Protein AF-A0A820Q839-F1 (afdb_monomer_lite)

Foldseek 3Di:
DVVVVVVQPAEDAAAAPQDVQDDPVQQLDDDLVSLVVSLCVCVVVVSVVRHHYRYDHALSQQEQAQAQLDCPRSCCPRPDCSVVDSFKDKDWDADPVRAIEMEIEQGQADHNRYGPPVSQAGEADPVSLVVLLVRLVVCLPGPAYEYEHADDPVRYPDPDSCVSCLSHQEYEYESCQPVDPFDWDQDPSGYIYDYDHDPVVDVD

pLDDT: mean 87.81, std 14.39, range [25.23, 98.56]

Radius of gyration: 16.59 Å; chains: 1; bounding box: 44×36×46 Å

Structure (mmCIF, N/CA/C/O backbone):
data_AF-A0A820Q839-F1
#
_entry.id   AF-A0A820Q839-F1
#
loop_
_atom_site.group_PDB
_atom_site.id
_atom_site.type_symbol
_atom_site.label_atom_id
_atom_site.label_alt_id
_atom_site.label_comp_id
_atom_site.label_asym_id
_atom_site.label_entity_id
_atom_site.label_seq_id
_atom_site.pdbx_PDB_ins_code
_atom_site.Cartn_x
_atom_site.Cartn_y
_atom_site.Cartn_z
_atom_site.occupancy
_atom_site.B_iso_or_equiv
_atom_site.auth_seq_id
_atom_site.auth_comp_id
_atom_site.auth_asym_id
_atom_site.auth_atom_id
_atom_site.pdbx_PDB_model_num
ATOM 1 N N . MET A 1 1 ? -24.613 -4.993 9.800 1.00 32.78 1 MET A N 1
ATOM 2 C CA . MET A 1 1 ? -24.036 -5.151 8.442 1.00 32.78 1 MET A CA 1
ATOM 3 C C . MET A 1 1 ? -24.406 -4.002 7.490 1.00 32.78 1 MET A C 1
ATOM 5 O O . MET A 1 1 ? -23.533 -3.544 6.773 1.00 32.78 1 MET A O 1
ATOM 9 N N . SER A 1 2 ? -25.631 -3.450 7.542 1.00 25.23 2 SER A N 1
ATOM 10 C CA . SER A 1 2 ? -26.063 -2.285 6.731 1.00 25.23 2 SER A CA 1
ATOM 11 C C . SER A 1 2 ? -25.315 -0.959 6.986 1.00 25.23 2 SER A C 1
ATOM 13 O O . SER A 1 2 ? -25.266 -0.121 6.091 1.00 25.23 2 SER A O 1
ATOM 15 N N . TYR A 1 3 ? -24.754 -0.736 8.180 1.00 26.06 3 TYR A N 1
ATOM 16 C CA . TYR A 1 3 ? -24.088 0.533 8.528 1.00 26.06 3 TYR A CA 1
ATOM 17 C C . TYR A 1 3 ? -22.627 0.615 8.060 1.00 26.06 3 TYR A C 1
ATOM 19 O O . TYR A 1 3 ? -22.138 1.701 7.772 1.00 26.06 3 TYR A O 1
ATOM 27 N N . PHE A 1 4 ? -21.959 -0.531 7.894 1.00 34.03 4 PHE A N 1
ATOM 28 C CA . PHE A 1 4 ? -20.555 -0.594 7.470 1.00 34.03 4 PHE A CA 1
ATOM 29 C C . PHE A 1 4 ? -20.377 -0.174 6.000 1.00 34.03 4 PHE A C 1
ATOM 31 O O . PHE A 1 4 ? -19.383 0.440 5.634 1.00 34.03 4 PHE A O 1
ATOM 38 N N . ILE A 1 5 ? -21.382 -0.444 5.158 1.00 35.53 5 ILE A N 1
ATOM 39 C CA . ILE A 1 5 ? -21.344 -0.158 3.714 1.00 35.53 5 ILE A CA 1
ATOM 40 C C . ILE A 1 5 ? -21.591 1.332 3.420 1.00 35.53 5 ILE A C 1
ATOM 42 O O . ILE A 1 5 ? -21.078 1.860 2.439 1.00 35.53 5 ILE A O 1
ATOM 46 N N . LYS A 1 6 ? -22.329 2.049 4.280 1.00 28.06 6 LYS A N 1
ATOM 47 C CA . LYS A 1 6 ? -22.650 3.471 4.061 1.00 28.06 6 LYS A CA 1
ATOM 48 C C . LYS A 1 6 ? -21.489 4.417 4.418 1.00 28.06 6 LYS A C 1
ATOM 50 O O . LYS A 1 6 ? -21.446 5.531 3.907 1.00 28.06 6 LYS A O 1
ATOM 55 N N . PHE A 1 7 ? -20.548 3.965 5.255 1.00 36.88 7 PHE A N 1
ATOM 56 C CA . PHE A 1 7 ? -19.416 4.763 5.750 1.00 36.88 7 PHE A CA 1
ATOM 57 C C . PHE A 1 7 ? -18.226 4.851 4.774 1.00 36.88 7 PHE A C 1
ATOM 59 O O . PHE A 1 7 ? -17.449 5.798 4.849 1.00 36.88 7 PHE A O 1
ATOM 66 N N . ILE A 1 8 ? -18.099 3.918 3.821 1.00 51.53 8 ILE A N 1
ATOM 67 C CA . ILE A 1 8 ? -16.960 3.830 2.881 1.00 51.53 8 ILE A CA 1
ATOM 68 C C . ILE A 1 8 ? -17.358 4.336 1.483 1.00 51.53 8 ILE A C 1
ATOM 70 O O . ILE A 1 8 ? -17.070 3.709 0.470 1.00 51.53 8 ILE A O 1
ATOM 74 N N . SER A 1 9 ? -18.075 5.458 1.395 1.00 58.28 9 SER A N 1
ATOM 75 C CA . SER A 1 9 ? -18.332 6.087 0.085 1.00 58.28 9 SER A CA 1
ATOM 76 C C . SER A 1 9 ? -17.150 6.931 -0.410 1.00 58.28 9 SER A C 1
ATOM 78 O O . SER A 1 9 ? -17.043 7.164 -1.608 1.00 58.28 9 SER A O 1
ATOM 80 N N . ASN A 1 10 ? -16.234 7.323 0.487 1.00 83.31 10 ASN A N 1
ATOM 81 C CA . ASN A 1 10 ? -15.170 8.296 0.214 1.00 83.31 10 ASN A CA 1
ATOM 82 C C . ASN A 1 10 ? -13.765 7.792 0.606 1.00 83.31 10 ASN A C 1
ATOM 84 O O . ASN A 1 10 ? -12.920 8.582 1.023 1.00 83.31 10 ASN A O 1
ATOM 88 N N . LEU A 1 11 ? -13.493 6.488 0.504 1.00 92.06 11 LEU A N 1
ATOM 89 C CA . LEU A 1 11 ? -12.148 5.932 0.704 1.00 92.06 11 LEU A CA 1
ATOM 90 C C . LEU A 1 11 ? -11.878 4.812 -0.301 1.00 92.06 11 LEU A C 1
ATOM 92 O O . LEU A 1 11 ? -12.727 3.948 -0.510 1.00 92.06 11 LEU A O 1
ATOM 96 N N . ILE A 1 12 ? -10.688 4.823 -0.904 1.00 92.75 12 ILE A N 1
ATOM 97 C CA . ILE A 1 12 ? -10.231 3.812 -1.862 1.00 92.75 12 ILE A CA 1
ATOM 98 C C . ILE A 1 12 ? -8.833 3.344 -1.462 1.00 92.75 12 ILE A C 1
ATOM 100 O O . ILE A 1 12 ? -7.916 4.155 -1.373 1.00 92.75 12 ILE A O 1
ATOM 104 N N . ASN A 1 13 ? -8.665 2.029 -1.297 1.00 91.44 13 ASN A N 1
ATOM 105 C CA . ASN A 1 13 ? -7.354 1.386 -1.199 1.00 91.44 13 ASN A CA 1
ATOM 106 C C . ASN A 1 13 ? -6.915 0.961 -2.605 1.00 91.44 13 ASN A C 1
ATOM 108 O O . ASN A 1 13 ? -7.508 0.044 -3.175 1.00 91.44 13 ASN A O 1
ATOM 112 N N . HIS A 1 14 ? -5.891 1.606 -3.166 1.00 93.88 14 HIS A N 1
ATOM 113 C CA . HIS A 1 14 ? -5.329 1.220 -4.461 1.00 93.88 14 HIS A CA 1
ATOM 114 C C . HIS A 1 14 ? -4.044 0.415 -4.244 1.00 93.88 14 HIS A C 1
ATOM 116 O O . HIS A 1 14 ? -2.972 0.959 -3.981 1.00 93.88 14 HIS A O 1
ATOM 122 N N . ILE A 1 15 ? -4.163 -0.909 -4.342 1.00 93.44 15 ILE A N 1
ATOM 123 C CA . ILE A 1 15 ? -3.182 -1.868 -3.816 1.00 93.44 15 ILE A CA 1
ATOM 124 C C . ILE A 1 15 ? -2.094 -2.221 -4.852 1.00 93.44 15 ILE A C 1
ATOM 126 O O . ILE A 1 15 ? -1.826 -3.389 -5.129 1.00 93.44 15 ILE A O 1
ATOM 130 N N . GLY A 1 16 ? -1.449 -1.208 -5.430 1.00 92.06 16 GLY A N 1
ATOM 131 C CA . GLY A 1 16 ? -0.347 -1.406 -6.374 1.00 92.06 16 GLY A CA 1
ATOM 132 C C . GLY A 1 16 ? -0.752 -1.641 -7.821 1.00 92.06 16 GLY A C 1
ATOM 133 O O . GLY A 1 16 ? -1.922 -1.514 -8.184 1.00 92.06 16 GLY A O 1
ATOM 134 N N . ASP A 1 17 ? 0.275 -1.918 -8.625 1.00 91.75 17 ASP A N 1
ATOM 135 C CA . ASP A 1 17 ? 0.252 -1.996 -10.087 1.00 91.75 17 ASP A CA 1
ATOM 136 C C . ASP A 1 17 ? -0.512 -0.823 -10.704 1.00 91.75 17 ASP A C 1
ATOM 138 O O . ASP A 1 17 ? -1.422 -0.966 -11.525 1.00 91.75 17 ASP A O 1
ATOM 142 N N . LEU A 1 18 ? -0.115 0.374 -10.257 1.00 91.25 18 LEU A N 1
ATOM 143 C CA . LEU A 1 18 ? -0.657 1.655 -10.710 1.00 91.25 18 LEU A CA 1
ATOM 144 C C . LEU A 1 18 ? -0.372 1.873 -12.201 1.00 91.25 18 LEU A C 1
ATOM 146 O O . LEU A 1 18 ? -1.119 2.561 -12.901 1.00 91.25 18 LEU A O 1
ATOM 150 N N . THR A 1 19 ? 0.722 1.279 -12.674 1.00 86.56 19 THR A N 1
ATOM 151 C CA . THR A 1 19 ? 1.206 1.330 -14.051 1.00 86.56 19 THR A CA 1
ATOM 152 C C . THR A 1 19 ? 1.390 -0.083 -14.612 1.00 86.56 19 THR A C 1
ATOM 154 O O . THR A 1 19 ? 1.675 -1.034 -13.885 1.00 86.56 19 THR A O 1
ATOM 157 N N . HIS A 1 20 ? 1.178 -0.260 -15.918 1.00 78.31 20 HIS A N 1
ATOM 158 C CA . HIS A 1 20 ? 1.182 -1.578 -16.557 1.00 78.31 20 HIS A CA 1
ATOM 159 C C . HIS A 1 20 ? 2.604 -2.120 -16.722 1.00 78.31 20 HIS A C 1
ATOM 161 O O . HIS A 1 20 ? 2.862 -3.304 -16.483 1.00 78.31 20 HIS A O 1
ATOM 167 N N . ASN A 1 21 ? 3.533 -1.253 -17.137 1.00 67.19 21 ASN A N 1
ATOM 168 C CA . ASN A 1 21 ? 4.964 -1.546 -17.233 1.00 67.19 21 ASN A CA 1
ATOM 169 C C . ASN A 1 21 ? 5.331 -2.818 -18.028 1.00 67.19 21 ASN A C 1
ATOM 171 O O . ASN A 1 21 ? 6.360 -3.449 -17.777 1.00 67.19 21 ASN A O 1
ATOM 175 N N . ARG A 1 22 ? 4.514 -3.197 -19.025 1.00 61.09 22 ARG A N 1
ATOM 176 C CA . ARG A 1 22 ? 4.820 -4.278 -19.981 1.00 61.09 22 ARG A CA 1
ATOM 177 C C . ARG A 1 22 ? 5.061 -3.726 -21.381 1.00 61.09 22 ARG A C 1
ATOM 179 O O . ARG A 1 22 ? 4.172 -3.144 -21.994 1.00 61.09 22 ARG A O 1
ATOM 186 N N . HIS A 1 23 ? 6.258 -3.984 -21.906 1.00 57.44 23 HIS A N 1
ATOM 187 C CA . HIS A 1 23 ? 6.564 -3.862 -23.331 1.00 57.44 23 HIS A CA 1
ATOM 188 C C . HIS A 1 23 ? 6.281 -5.197 -24.049 1.00 57.44 23 HIS A C 1
ATOM 190 O O . HIS A 1 23 ? 6.479 -6.250 -23.434 1.00 57.44 23 HIS A O 1
ATOM 196 N N . PRO A 1 24 ? 5.919 -5.197 -25.348 1.00 50.94 24 PRO A N 1
ATOM 197 C CA . PRO A 1 24 ? 5.808 -6.420 -26.153 1.00 50.94 24 PRO A CA 1
ATOM 198 C C . PRO A 1 24 ? 7.072 -7.302 -26.160 1.00 50.94 24 PRO A C 1
ATOM 200 O O . PRO A 1 24 ? 6.985 -8.495 -26.413 1.00 50.94 24 PRO A O 1
ATOM 203 N N . GLU A 1 25 ? 8.238 -6.729 -25.848 1.00 54.97 25 GLU A N 1
ATOM 204 C CA . GLU A 1 25 ? 9.547 -7.404 -25.885 1.00 54.97 25 GLU A CA 1
ATOM 205 C C . GLU A 1 25 ? 10.005 -7.981 -24.527 1.00 54.97 25 GLU A C 1
ATOM 207 O O . GLU A 1 25 ? 11.193 -8.200 -24.321 1.00 54.97 25 GLU A O 1
ATOM 212 N N . TYR A 1 26 ? 9.097 -8.209 -23.569 1.00 54.38 26 TYR A N 1
ATOM 213 C CA . TYR A 1 26 ? 9.399 -8.799 -22.246 1.00 54.38 26 TYR A CA 1
ATOM 214 C C . TYR A 1 26 ? 10.373 -8.008 -21.348 1.00 54.38 26 TYR A C 1
ATOM 216 O O . TYR A 1 26 ? 10.753 -8.482 -20.276 1.00 54.38 26 TYR A O 1
ATOM 224 N N . VAL A 1 27 ? 10.750 -6.782 -21.719 1.00 62.66 27 VAL A N 1
ATOM 225 C CA . VAL A 1 27 ? 11.593 -5.932 -20.869 1.00 62.66 27 VAL A CA 1
ATOM 226 C C . VAL A 1 27 ? 10.745 -5.328 -19.753 1.00 62.66 27 VAL A C 1
ATOM 228 O O . VAL A 1 27 ? 9.897 -4.466 -19.984 1.00 62.66 27 VAL A O 1
ATOM 231 N N . SER A 1 28 ? 10.995 -5.793 -18.531 1.00 73.19 28 SER A N 1
ATOM 232 C CA . SER A 1 28 ? 10.448 -5.236 -17.295 1.00 73.19 28 SER A CA 1
ATOM 233 C C . SER A 1 28 ? 11.045 -3.849 -17.034 1.00 73.19 28 SER A C 1
ATOM 235 O O . SER A 1 28 ? 12.165 -3.746 -16.535 1.00 73.19 28 SER A O 1
ATOM 237 N N . ARG A 1 29 ? 10.327 -2.782 -17.392 1.00 81.19 29 ARG A N 1
ATOM 238 C CA . ARG A 1 29 ? 10.729 -1.395 -17.113 1.00 81.19 29 ARG A CA 1
ATOM 239 C C . ARG A 1 29 ? 9.519 -0.535 -16.807 1.00 81.19 29 ARG A C 1
ATOM 241 O O . ARG A 1 29 ? 8.428 -0.808 -17.298 1.00 81.19 29 ARG A O 1
ATOM 248 N N . GLN A 1 30 ? 9.747 0.541 -16.071 1.00 87.56 30 GLN A N 1
ATOM 249 C CA . GLN A 1 30 ? 8.724 1.555 -15.878 1.00 87.56 30 GLN A CA 1
ATOM 250 C C . GLN A 1 30 ? 8.634 2.498 -17.081 1.00 87.56 30 GLN A C 1
ATOM 252 O O . GLN A 1 30 ? 9.650 2.823 -17.703 1.00 87.56 30 GLN A O 1
ATOM 257 N N . PHE A 1 31 ? 7.422 2.967 -17.378 1.00 89.56 31 PHE A N 1
ATOM 258 C CA . PHE A 1 31 ? 7.180 4.015 -18.367 1.00 89.56 31 PHE A CA 1
ATOM 259 C C . PHE A 1 31 ? 6.678 5.274 -17.670 1.00 89.56 31 PHE A C 1
ATOM 261 O O . PHE A 1 31 ? 5.545 5.332 -17.199 1.00 89.56 31 PHE A O 1
ATOM 268 N N . GLU A 1 32 ? 7.507 6.316 -17.631 1.00 92.19 32 GLU A N 1
ATOM 269 C CA . GLU A 1 32 ? 7.151 7.590 -16.997 1.00 92.19 32 GLU A CA 1
ATOM 270 C C . GLU A 1 32 ? 5.863 8.202 -17.578 1.00 92.19 32 GLU A C 1
ATOM 272 O O . GLU A 1 32 ? 5.091 8.827 -16.856 1.00 92.19 32 GLU A O 1
ATOM 277 N N . GLN A 1 33 ? 5.557 7.963 -18.857 1.00 93.38 33 GLN A N 1
ATOM 278 C CA . GLN A 1 33 ? 4.301 8.408 -19.465 1.00 93.38 33 GLN A CA 1
ATOM 279 C C . GLN A 1 33 ? 3.061 7.811 -18.780 1.00 93.38 33 GLN A C 1
ATOM 281 O O . GLN A 1 33 ? 2.063 8.517 -18.648 1.00 93.38 33 GLN A O 1
ATOM 286 N N . GLU A 1 34 ? 3.107 6.557 -18.320 1.00 93.81 34 GLU A N 1
ATOM 287 C CA . GLU A 1 34 ? 1.990 5.935 -17.592 1.00 93.81 34 GLU A CA 1
ATOM 288 C C . GLU A 1 34 ? 1.782 6.613 -16.235 1.00 93.81 34 GLU A C 1
ATOM 290 O O . GLU A 1 34 ? 0.654 6.941 -15.868 1.00 93.81 34 GLU A O 1
ATOM 295 N N . TRP A 1 35 ? 2.874 6.939 -15.545 1.00 95.44 35 TRP A N 1
ATOM 296 C CA . TRP A 1 35 ? 2.847 7.692 -14.293 1.00 95.44 35 TRP A CA 1
ATOM 297 C C . TRP A 1 35 ? 2.318 9.120 -14.465 1.00 95.44 35 TRP A C 1
ATOM 299 O O . TRP A 1 35 ? 1.483 9.578 -13.683 1.00 95.44 35 TRP A O 1
ATOM 309 N N . ILE A 1 36 ? 2.733 9.813 -15.531 1.00 96.88 36 ILE A N 1
ATOM 310 C CA . ILE A 1 36 ? 2.199 11.131 -15.894 1.00 96.88 36 ILE A CA 1
ATOM 311 C C . ILE A 1 36 ? 0.690 11.042 -16.154 1.00 96.88 36 ILE A C 1
ATOM 313 O O . ILE A 1 36 ? -0.059 11.926 -15.736 1.00 96.88 36 ILE A O 1
ATOM 317 N N . ILE A 1 37 ? 0.223 9.999 -16.848 1.00 96.25 37 ILE A N 1
ATOM 318 C CA . ILE A 1 37 ? -1.209 9.776 -17.091 1.00 96.25 37 ILE A CA 1
ATOM 319 C C . ILE A 1 37 ? -1.944 9.549 -15.768 1.00 96.25 37 ILE A C 1
ATOM 321 O O . ILE A 1 37 ? -2.952 10.215 -15.531 1.00 96.25 37 ILE A O 1
ATOM 325 N N . TYR A 1 38 ? -1.424 8.677 -14.902 1.00 96.69 38 TYR A N 1
ATOM 326 C CA . TYR A 1 38 ? -1.992 8.397 -13.583 1.00 96.69 38 TYR A CA 1
ATOM 327 C C . TYR A 1 38 ? -2.166 9.684 -12.762 1.00 96.69 38 TYR A C 1
ATOM 329 O O . TYR A 1 38 ? -3.284 10.034 -12.379 1.00 96.69 38 TYR A O 1
ATOM 337 N N . GLN A 1 39 ? -1.096 10.468 -12.598 1.00 97.31 39 GLN A N 1
ATOM 338 C CA . GLN A 1 39 ? -1.146 11.731 -11.857 1.00 97.31 39 GLN A CA 1
ATOM 339 C C . GLN A 1 39 ? -2.107 12.743 -12.501 1.00 97.31 39 GLN A C 1
ATOM 341 O O . GLN A 1 39 ? -2.871 13.419 -11.809 1.00 97.31 39 GLN A O 1
ATOM 346 N N . ARG A 1 40 ? -2.118 12.845 -13.839 1.00 97.81 40 ARG A N 1
ATOM 347 C CA . ARG A 1 40 ? -3.056 13.724 -14.557 1.00 97.81 40 ARG A CA 1
ATOM 348 C C . ARG A 1 40 ? -4.508 13.337 -14.308 1.00 97.81 40 ARG A C 1
ATOM 350 O O . ARG A 1 40 ? -5.335 14.240 -14.229 1.00 97.81 40 ARG A O 1
ATOM 357 N N . ILE A 1 41 ? -4.830 12.049 -14.201 1.00 96.56 41 ILE A N 1
ATOM 358 C CA . ILE A 1 41 ? -6.190 11.591 -13.887 1.00 96.56 41 ILE A CA 1
ATOM 359 C C . ILE A 1 41 ? -6.576 12.030 -12.473 1.00 96.56 41 ILE A C 1
ATOM 361 O O . ILE A 1 41 ? -7.636 12.638 -12.312 1.00 96.56 41 ILE A O 1
ATOM 365 N N . LEU A 1 42 ? -5.711 11.812 -11.476 1.00 95.81 42 LEU A N 1
ATOM 366 C CA . LEU A 1 42 ? -5.966 12.260 -10.100 1.00 95.81 42 LEU A CA 1
ATOM 367 C C . LEU A 1 42 ? -6.199 13.777 -10.034 1.00 95.81 42 LEU A C 1
ATOM 369 O O . LEU A 1 42 ? -7.189 14.230 -9.463 1.00 95.81 42 LEU A O 1
ATOM 373 N N . ASN A 1 43 ? -5.344 14.554 -10.703 1.00 96.62 43 ASN A N 1
ATOM 374 C CA . ASN A 1 43 ? -5.430 16.014 -10.712 1.00 96.62 43 ASN A CA 1
ATOM 375 C C . ASN A 1 43 ? -6.651 16.536 -11.482 1.00 96.62 43 ASN A C 1
ATOM 377 O O . ASN A 1 43 ? -7.310 17.463 -11.030 1.00 96.62 43 ASN A O 1
ATOM 381 N N . ARG A 1 44 ? -6.980 15.967 -12.649 1.00 97.50 44 ARG A N 1
ATOM 382 C CA . ARG A 1 44 ? -8.120 16.435 -13.462 1.00 97.50 44 ARG A CA 1
ATOM 383 C C . ARG A 1 44 ? -9.468 16.106 -12.839 1.00 97.50 44 ARG A C 1
ATOM 385 O O . ARG A 1 44 ? -10.425 16.838 -13.062 1.00 97.50 44 ARG A O 1
ATOM 392 N N . THR A 1 45 ? -9.551 14.997 -12.112 1.00 95.62 45 THR A N 1
ATOM 393 C CA . THR A 1 45 ? -10.788 14.573 -11.444 1.00 95.62 45 THR A CA 1
ATOM 394 C C . THR A 1 45 ? -10.966 15.215 -10.074 1.00 95.62 45 THR A C 1
ATOM 396 O O . THR A 1 45 ? -12.072 15.182 -9.546 1.00 95.62 45 THR A O 1
ATOM 399 N N . ASN A 1 46 ? -9.899 15.780 -9.492 1.00 95.12 46 ASN A N 1
ATOM 400 C CA . ASN A 1 46 ? -9.860 16.226 -8.098 1.00 95.12 46 ASN A CA 1
ATOM 401 C C . ASN A 1 46 ? -10.318 15.135 -7.111 1.00 95.12 46 ASN A C 1
ATOM 403 O O . ASN A 1 46 ? -10.793 15.448 -6.021 1.00 95.12 46 ASN A O 1
ATOM 407 N N . VAL A 1 47 ? -10.189 13.850 -7.473 1.00 93.31 47 VAL A N 1
ATOM 408 C CA . VAL A 1 47 ? -10.742 12.736 -6.682 1.00 93.31 47 VAL A CA 1
ATOM 409 C C . VAL A 1 47 ? -10.195 12.727 -5.255 1.00 93.31 47 VAL A C 1
ATOM 411 O O . VAL A 1 47 ? -10.932 12.474 -4.307 1.00 93.31 47 VAL A O 1
ATOM 414 N N . THR A 1 48 ? -8.933 13.114 -5.082 1.00 94.25 48 THR A N 1
ATOM 415 C CA . THR A 1 48 ? -8.246 13.170 -3.786 1.00 94.25 48 THR A CA 1
ATOM 416 C C . THR A 1 48 ? -8.761 14.276 -2.856 1.00 94.25 48 THR A C 1
ATOM 418 O O . THR A 1 48 ? -8.437 14.264 -1.673 1.00 94.25 48 THR A O 1
ATOM 421 N N . GLN A 1 49 ? -9.577 15.220 -3.346 1.00 92.56 49 GLN A N 1
ATOM 422 C CA . GLN A 1 49 ? -10.224 16.244 -2.511 1.00 92.56 49 GLN A CA 1
ATOM 423 C C . GLN A 1 49 ? -11.480 15.727 -1.803 1.00 92.56 49 GLN A C 1
ATOM 425 O O . GLN A 1 49 ? -11.876 16.274 -0.777 1.00 92.56 49 GLN A O 1
ATOM 430 N N . TYR A 1 50 ? -12.109 14.684 -2.347 1.00 91.00 50 TYR A N 1
ATOM 431 C CA . TYR A 1 50 ? -13.381 14.152 -1.848 1.00 91.00 50 TYR A CA 1
ATOM 432 C C . TYR A 1 50 ? -13.285 12.685 -1.425 1.00 91.00 50 TYR A C 1
ATOM 434 O O . TYR A 1 50 ? -14.197 12.168 -0.790 1.00 91.00 50 TYR A O 1
ATOM 442 N N . THR A 1 51 ? -12.197 12.003 -1.783 1.00 92.88 51 THR A N 1
ATOM 443 C CA . THR A 1 51 ? -11.935 10.599 -1.470 1.00 92.88 51 THR A CA 1
ATOM 444 C C . THR A 1 51 ? -10.551 10.463 -0.853 1.00 92.88 51 THR A C 1
ATOM 446 O O . THR A 1 51 ? -9.561 10.916 -1.427 1.00 92.88 51 THR A O 1
ATOM 449 N N . ALA A 1 52 ? -10.466 9.781 0.288 1.00 95.25 52 ALA A N 1
ATOM 450 C CA . ALA A 1 52 ? -9.200 9.317 0.832 1.00 95.25 52 ALA A CA 1
ATOM 451 C C . ALA A 1 52 ? -8.600 8.278 -0.129 1.00 95.25 52 ALA A C 1
ATOM 453 O O . ALA A 1 52 ? -9.043 7.130 -0.186 1.00 95.25 52 ALA A O 1
ATOM 454 N N . TRP A 1 53 ? -7.630 8.713 -0.933 1.00 96.44 53 TRP A N 1
ATOM 455 C CA . TRP A 1 53 ? -6.993 7.894 -1.959 1.00 96.44 53 TRP A CA 1
ATOM 456 C C . TRP A 1 53 ? -5.730 7.246 -1.394 1.00 96.44 53 TRP A C 1
ATOM 458 O O . TRP A 1 53 ? -4.681 7.877 -1.287 1.00 96.44 53 TRP A O 1
ATOM 468 N N . LEU A 1 54 ? -5.834 5.995 -0.965 1.00 97.25 54 LEU A N 1
ATOM 469 C CA . LEU A 1 54 ? -4.757 5.266 -0.304 1.00 97.25 54 LEU A CA 1
ATOM 470 C C . LEU A 1 54 ? -4.044 4.384 -1.330 1.00 97.25 54 LEU A C 1
ATOM 472 O O . LEU A 1 54 ? -4.230 3.166 -1.364 1.00 97.25 54 LEU A O 1
ATOM 476 N N . ASP A 1 55 ? -3.274 5.016 -2.220 1.00 97.31 55 ASP A N 1
ATOM 477 C CA . ASP A 1 55 ? -2.448 4.290 -3.179 1.00 97.31 55 ASP A CA 1
ATOM 478 C C . ASP A 1 55 ? -1.146 3.784 -2.562 1.00 97.31 55 ASP A C 1
ATOM 480 O O . ASP A 1 55 ? -0.603 4.317 -1.595 1.00 97.31 55 ASP A O 1
ATOM 484 N N . MET A 1 56 ? -0.669 2.675 -3.099 1.00 96.56 56 MET A N 1
ATOM 485 C CA . MET A 1 56 ? 0.643 2.131 -2.806 1.00 96.56 56 MET A CA 1
ATOM 486 C C . MET A 1 56 ? 1.208 1.512 -4.074 1.00 96.56 56 MET A C 1
ATOM 488 O O . MET A 1 56 ? 0.493 1.331 -5.055 1.00 96.56 56 MET A O 1
ATOM 492 N N . ARG A 1 57 ? 2.493 1.182 -4.049 1.00 94.44 57 ARG A N 1
ATOM 493 C CA . ARG A 1 57 ? 3.181 0.535 -5.165 1.00 94.44 57 ARG A CA 1
ATOM 494 C C . ARG A 1 57 ? 3.003 -0.982 -5.168 1.00 94.44 57 ARG A C 1
ATOM 496 O O . ARG A 1 57 ? 3.007 -1.609 -4.107 1.00 94.44 57 ARG A O 1
ATOM 503 N N . GLY A 1 58 ? 2.893 -1.546 -6.365 1.00 94.06 58 GLY A N 1
ATOM 504 C CA . GLY A 1 58 ? 2.995 -2.979 -6.633 1.00 94.06 58 GLY A CA 1
ATOM 505 C C . GLY A 1 58 ? 4.348 -3.368 -7.216 1.00 94.06 58 GLY A C 1
ATOM 506 O O . GLY A 1 58 ? 5.262 -2.546 -7.339 1.00 94.06 58 GLY A O 1
ATOM 507 N N . ASN A 1 59 ? 4.491 -4.640 -7.582 1.00 91.94 59 ASN A N 1
ATOM 508 C CA . ASN A 1 59 ? 5.747 -5.157 -8.120 1.00 91.94 59 ASN A CA 1
ATOM 509 C C . ASN A 1 59 ? 6.108 -4.532 -9.473 1.00 91.94 59 ASN A C 1
ATOM 511 O O . ASN A 1 59 ? 7.297 -4.443 -9.795 1.00 91.94 59 ASN A O 1
ATOM 515 N N . HIS A 1 60 ? 5.113 -4.091 -10.250 1.00 91.00 60 HIS A N 1
ATOM 516 C CA . HIS A 1 60 ? 5.340 -3.401 -11.518 1.00 91.00 60 HIS A CA 1
ATOM 517 C C . HIS A 1 60 ? 5.859 -1.977 -11.307 1.00 91.00 60 HIS A C 1
ATOM 519 O O . HIS A 1 60 ? 6.696 -1.507 -12.077 1.00 91.00 60 HIS A O 1
ATOM 525 N N . ASP A 1 61 ? 5.427 -1.307 -10.241 1.00 91.88 61 ASP A N 1
ATOM 526 C CA . ASP A 1 61 ? 5.703 0.108 -9.961 1.00 91.88 61 ASP A CA 1
ATOM 527 C C . ASP A 1 61 ? 7.129 0.382 -9.447 1.00 91.88 61 ASP A C 1
ATOM 529 O O . ASP A 1 61 ? 7.489 1.520 -9.151 1.00 91.88 61 ASP A O 1
ATOM 533 N N . VAL A 1 62 ? 7.951 -0.660 -9.310 1.00 90.62 62 VAL A N 1
ATOM 534 C CA . VAL A 1 62 ? 9.363 -0.558 -8.910 1.00 90.62 62 VAL A CA 1
ATOM 535 C C . VAL A 1 62 ? 10.308 -1.199 -9.918 1.00 90.62 62 VAL A C 1
ATOM 537 O O . VAL A 1 62 ? 11.476 -1.412 -9.607 1.00 90.62 62 VAL A O 1
ATOM 540 N N . TYR A 1 63 ? 9.845 -1.534 -11.125 1.00 88.50 63 TYR A N 1
ATOM 541 C CA . TYR A 1 63 ? 10.682 -2.255 -12.079 1.00 88.50 63 TYR A CA 1
ATOM 542 C C . TYR A 1 63 ? 11.998 -1.538 -12.375 1.00 88.50 63 TYR A C 1
ATOM 544 O O . TYR A 1 63 ? 12.001 -0.399 -12.845 1.00 88.50 63 TYR A O 1
ATOM 552 N N . MET A 1 64 ? 13.103 -2.248 -12.117 1.00 82.94 64 MET A N 1
ATOM 553 C CA . MET A 1 64 ? 14.477 -1.776 -12.313 1.00 82.94 64 MET A CA 1
ATOM 554 C C . MET A 1 64 ? 14.765 -0.415 -11.656 1.00 82.94 64 MET A C 1
ATOM 556 O O . MET A 1 64 ? 15.633 0.323 -12.118 1.00 82.94 64 MET A O 1
ATOM 560 N N . ASP A 1 65 ? 14.033 -0.065 -10.594 1.00 86.44 65 ASP A N 1
ATOM 561 C CA . ASP A 1 65 ? 14.259 1.172 -9.855 1.00 86.44 65 ASP A CA 1
ATOM 562 C C . ASP A 1 65 ? 15.480 0.999 -8.932 1.00 86.44 65 ASP A C 1
ATOM 564 O O . ASP A 1 65 ? 15.421 0.201 -7.986 1.00 86.44 65 ASP A O 1
ATOM 568 N N . PRO A 1 66 ? 16.598 1.711 -9.179 1.00 84.31 66 PRO A N 1
ATOM 569 C CA . PRO A 1 66 ? 17.816 1.545 -8.391 1.00 84.31 66 PRO A CA 1
ATOM 570 C C . PRO A 1 66 ? 17.636 1.993 -6.937 1.00 84.31 66 PRO A C 1
ATOM 572 O O . PRO A 1 66 ? 18.336 1.498 -6.055 1.00 84.31 66 PRO A O 1
ATOM 575 N N . ASP A 1 67 ? 16.701 2.909 -6.678 1.00 86.12 67 ASP A N 1
ATOM 576 C CA . ASP A 1 67 ? 16.321 3.332 -5.337 1.00 86.12 67 ASP A CA 1
ATOM 577 C C . ASP A 1 67 ? 14.864 3.792 -5.341 1.00 86.12 67 ASP A C 1
ATOM 579 O O . ASP A 1 67 ? 14.541 4.980 -5.436 1.00 86.12 67 ASP A O 1
ATOM 583 N N . SER A 1 68 ? 13.974 2.822 -5.155 1.00 80.25 68 SER A N 1
ATOM 584 C CA . SER A 1 68 ? 12.537 3.062 -5.146 1.00 80.25 68 SER A CA 1
ATOM 585 C C . SER A 1 68 ? 12.062 3.909 -3.958 1.00 80.25 68 SER A C 1
ATOM 587 O O . SER A 1 68 ? 10.896 4.300 -3.902 1.00 80.25 68 SER A O 1
ATOM 589 N N . GLN A 1 69 ? 12.923 4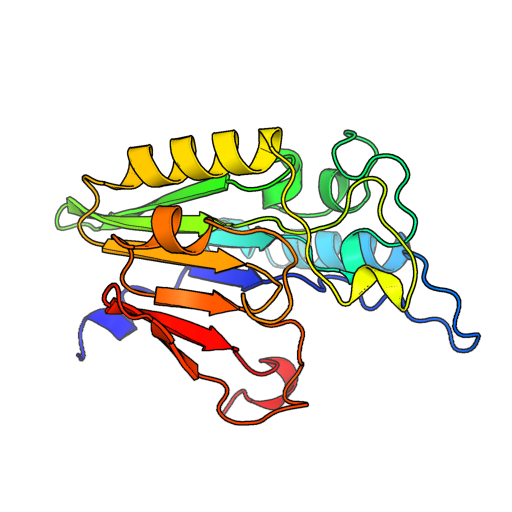.229 -2.987 1.00 83.62 69 GLN A N 1
ATOM 590 C CA . GLN A 1 69 ? 12.607 5.172 -1.910 1.00 83.62 69 GLN A CA 1
ATOM 591 C C . GLN A 1 69 ? 13.143 6.579 -2.156 1.00 83.62 69 GLN A C 1
ATOM 593 O O . GLN A 1 69 ? 12.742 7.508 -1.442 1.00 83.62 69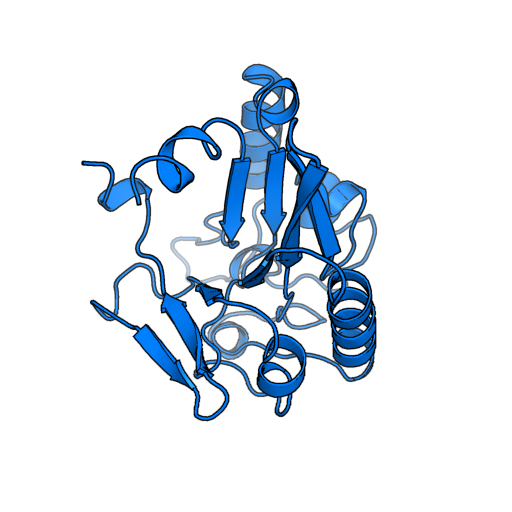 GLN A O 1
ATOM 598 N N . SER A 1 70 ? 14.009 6.763 -3.151 1.00 88.19 70 SER A N 1
ATOM 599 C CA . SER A 1 70 ? 14.514 8.067 -3.562 1.00 88.19 70 SER A CA 1
ATOM 600 C C . SER A 1 70 ? 13.369 8.997 -3.930 1.00 88.19 70 SER A C 1
ATOM 602 O O . SER A 1 70 ? 12.393 8.578 -4.543 1.00 88.19 70 SER A O 1
ATOM 604 N N . SER A 1 71 ? 13.505 10.295 -3.657 1.00 84.38 71 SER A N 1
ATOM 605 C CA . SER A 1 71 ? 12.564 11.301 -4.176 1.00 84.38 71 SER A CA 1
ATOM 606 C C . SER A 1 71 ? 12.479 11.328 -5.709 1.00 84.38 71 SER A C 1
ATOM 608 O O . SER A 1 71 ? 11.594 11.983 -6.244 1.00 84.38 71 SER A O 1
ATOM 610 N N . LYS A 1 72 ? 13.385 10.628 -6.404 1.00 86.31 72 LYS A N 1
ATOM 611 C CA . LYS A 1 72 ? 13.407 10.478 -7.862 1.00 86.31 72 LYS A CA 1
ATOM 612 C C . LYS A 1 72 ? 12.649 9.250 -8.384 1.00 86.31 72 LYS A C 1
ATOM 614 O O . LYS A 1 72 ? 12.511 9.121 -9.594 1.00 86.31 72 LYS A O 1
ATOM 619 N N . SER A 1 73 ? 12.192 8.349 -7.511 1.00 92.12 73 SER A N 1
ATOM 620 C CA . SER A 1 73 ? 11.381 7.201 -7.931 1.00 92.12 73 SER A CA 1
ATOM 621 C C . SER A 1 73 ? 10.051 7.683 -8.512 1.00 92.12 73 SER A C 1
ATOM 623 O O . SER A 1 73 ? 9.434 8.603 -7.972 1.00 92.12 73 SER A O 1
ATOM 625 N N . LEU A 1 74 ? 9.579 7.054 -9.589 1.00 94.62 74 LEU A N 1
ATOM 626 C CA . LEU A 1 74 ? 8.349 7.472 -10.268 1.00 94.62 74 LEU A CA 1
ATOM 627 C C . LEU A 1 74 ? 7.133 7.393 -9.335 1.00 94.62 74 LEU A C 1
ATOM 629 O O . LEU A 1 74 ? 6.345 8.336 -9.284 1.00 94.62 74 LEU A O 1
ATOM 633 N N . TYR A 1 75 ? 7.051 6.359 -8.492 1.00 95.06 75 TYR A N 1
ATOM 634 C CA . TYR A 1 75 ? 6.042 6.289 -7.433 1.00 95.06 75 TYR A CA 1
ATOM 635 C C . TYR A 1 75 ? 6.091 7.514 -6.507 1.00 95.06 75 TYR A C 1
ATOM 637 O O . TYR A 1 75 ? 5.057 8.110 -6.208 1.00 95.06 75 TYR A O 1
ATOM 645 N N . ARG A 1 76 ? 7.289 7.936 -6.084 1.00 94.75 76 ARG A N 1
ATOM 646 C CA . ARG A 1 76 ? 7.484 9.082 -5.177 1.00 94.75 76 ARG A CA 1
ATOM 647 C C . ARG A 1 76 ? 7.131 10.425 -5.824 1.00 94.75 76 ARG A C 1
ATOM 649 O O . ARG A 1 76 ? 6.781 11.355 -5.104 1.00 94.75 76 ARG A O 1
ATOM 656 N N . ILE A 1 77 ? 7.234 10.527 -7.149 1.00 95.69 77 ILE A N 1
ATOM 657 C CA . ILE A 1 77 ? 6.943 11.750 -7.912 1.00 95.69 77 ILE A CA 1
ATOM 658 C C . ILE A 1 77 ? 5.453 11.850 -8.268 1.00 95.69 77 ILE A C 1
ATOM 660 O O . ILE A 1 77 ? 4.872 12.933 -8.183 1.00 95.69 77 ILE A O 1
ATOM 664 N N . TYR A 1 78 ? 4.843 10.743 -8.698 1.00 96.94 78 TYR A N 1
ATOM 665 C CA . TYR A 1 78 ? 3.567 10.771 -9.417 1.00 96.94 78 TYR A CA 1
ATOM 666 C C . TYR A 1 78 ? 2.369 10.224 -8.631 1.00 96.94 78 TYR A C 1
ATOM 668 O O . TYR A 1 78 ? 1.237 10.594 -8.949 1.00 96.94 78 TYR A O 1
ATOM 676 N N . SER A 1 79 ? 2.582 9.370 -7.624 1.00 96.81 79 SER A N 1
ATOM 677 C CA . SER A 1 79 ? 1.479 8.828 -6.812 1.00 96.81 79 SER A CA 1
ATOM 678 C C . SER A 1 79 ? 1.018 9.796 -5.720 1.00 96.81 79 SER A C 1
ATOM 680 O O . SER A 1 79 ? 1.730 10.739 -5.376 1.00 96.81 79 SER A O 1
ATOM 682 N N . HIS A 1 80 ? -0.176 9.580 -5.163 1.00 97.31 80 HIS A N 1
ATOM 683 C CA . HIS A 1 80 ? -0.722 10.475 -4.144 1.00 97.31 80 HIS A CA 1
ATOM 684 C C . HIS A 1 80 ? -0.016 10.302 -2.794 1.00 97.31 80 HIS A C 1
ATOM 686 O O . HIS A 1 80 ? 0.502 11.267 -2.229 1.00 97.31 80 HIS A O 1
ATOM 692 N N . GLN A 1 81 ? 0.049 9.072 -2.289 1.00 97.38 81 GLN A N 1
ATOM 693 C CA . GLN A 1 81 ? 0.656 8.753 -0.998 1.00 97.38 81 GLN A CA 1
ATOM 694 C C . GLN A 1 81 ? 2.178 8.705 -1.095 1.00 97.38 81 GLN A C 1
ATOM 696 O O . GLN A 1 81 ? 2.868 9.069 -0.141 1.00 97.38 81 GLN A O 1
ATOM 701 N N . GLY A 1 82 ? 2.729 8.334 -2.254 1.00 95.75 82 GLY A N 1
ATOM 702 C CA . GLY A 1 82 ? 4.172 8.276 -2.464 1.00 95.75 82 GLY A CA 1
ATOM 703 C C . GLY A 1 82 ? 4.878 9.618 -2.312 1.00 95.75 82 GLY A C 1
ATOM 704 O O . GLY A 1 82 ? 6.046 9.630 -1.939 1.00 95.75 82 GLY A O 1
ATOM 705 N N . ILE A 1 83 ? 4.202 10.754 -2.496 1.00 94.69 83 ILE A N 1
ATOM 706 C CA . ILE A 1 83 ? 4.808 12.075 -2.251 1.00 94.69 83 ILE A CA 1
ATOM 707 C C . ILE A 1 83 ? 5.295 12.177 -0.795 1.00 94.69 83 ILE A C 1
ATOM 709 O O . ILE A 1 83 ? 6.456 12.519 -0.537 1.00 94.69 83 ILE A O 1
ATOM 713 N N . SER A 1 84 ? 4.440 11.777 0.149 1.00 95.19 84 SER A N 1
ATOM 714 C CA . SER A 1 84 ? 4.679 11.876 1.595 1.00 95.19 84 SER A CA 1
ATOM 715 C C . SER A 1 84 ? 5.293 10.613 2.202 1.00 95.19 84 SER A C 1
ATOM 717 O O . SER A 1 84 ? 5.945 10.678 3.248 1.00 95.19 84 SER A O 1
ATOM 719 N N . HIS A 1 85 ? 5.123 9.459 1.555 1.00 95.56 85 HIS A N 1
ATOM 720 C CA . HIS A 1 85 ? 5.458 8.158 2.122 1.00 95.56 85 HIS A CA 1
ATOM 721 C C . HIS A 1 85 ? 6.402 7.370 1.216 1.00 95.56 85 HIS A C 1
ATOM 723 O O . HIS A 1 85 ? 6.102 7.054 0.069 1.00 95.56 85 HIS A O 1
ATOM 729 N N . LYS A 1 86 ? 7.573 7.007 1.752 1.00 93.00 86 LYS A N 1
ATOM 730 C CA . LYS A 1 86 ? 8.590 6.259 0.993 1.00 93.00 86 LYS A CA 1
ATOM 731 C C . LYS A 1 86 ? 8.274 4.767 0.827 1.00 93.00 86 LYS A C 1
ATOM 733 O O . LYS A 1 86 ? 8.952 4.086 0.060 1.00 93.00 86 LYS A O 1
ATOM 738 N N . ALA A 1 87 ? 7.349 4.255 1.633 1.00 94.31 87 ALA A N 1
ATOM 739 C CA . ALA A 1 87 ? 7.071 2.839 1.836 1.00 94.31 87 ALA A CA 1
ATOM 740 C C . ALA A 1 87 ? 5.723 2.677 2.557 1.00 94.31 87 ALA A C 1
ATOM 742 O O . ALA A 1 87 ? 4.832 3.499 2.351 1.00 94.31 87 ALA A O 1
ATOM 743 N N . SER A 1 88 ? 5.612 1.676 3.438 1.00 97.69 88 SER A N 1
ATOM 744 C CA . SER A 1 88 ? 4.487 1.475 4.349 1.00 97.69 88 SER A CA 1
ATOM 745 C C . SER A 1 88 ? 4.132 2.764 5.090 1.00 97.69 88 SER A C 1
ATOM 747 O O . SER A 1 88 ? 5.009 3.487 5.581 1.00 97.69 88 SER A O 1
ATOM 749 N N . TYR A 1 89 ? 2.837 3.026 5.198 1.00 98.44 89 TYR A N 1
ATOM 750 C CA . TYR A 1 89 ? 2.266 4.181 5.883 1.00 98.44 89 TYR A CA 1
ATOM 751 C C . TYR A 1 89 ? 0.958 3.787 6.569 1.00 98.44 89 TYR A C 1
ATOM 753 O O . TYR A 1 89 ? 0.445 2.687 6.363 1.00 98.44 89 TYR A O 1
ATOM 761 N N . GLN A 1 90 ? 0.424 4.686 7.394 1.00 97.94 90 GLN A N 1
ATOM 762 C CA . GLN A 1 90 ? -0.889 4.515 8.006 1.00 97.94 90 GLN A CA 1
ATOM 763 C C . GLN A 1 90 ? -1.771 5.730 7.739 1.00 97.94 90 GLN A C 1
ATOM 765 O O . GLN A 1 90 ? -1.278 6.857 7.679 1.00 97.94 90 GLN A O 1
ATOM 770 N N . TYR A 1 91 ? -3.068 5.486 7.634 1.00 97.69 91 TYR A N 1
ATOM 771 C CA . TYR A 1 91 ? -4.114 6.493 7.587 1.00 97.69 91 TYR A CA 1
ATOM 772 C C . TYR A 1 91 ? -5.192 6.119 8.601 1.00 97.69 91 TYR A C 1
ATOM 774 O O . TYR A 1 91 ? -5.574 4.957 8.686 1.00 97.69 91 TYR A O 1
ATOM 782 N N . THR A 1 92 ? -5.701 7.084 9.363 1.00 97.06 92 THR A N 1
ATOM 783 C CA . THR A 1 92 ? -6.795 6.841 10.310 1.00 97.06 92 THR A CA 1
ATOM 784 C C . THR A 1 92 ? -7.976 7.731 9.966 1.00 97.06 92 THR A C 1
ATOM 786 O O . THR A 1 92 ? -7.847 8.953 9.911 1.00 97.06 92 THR A O 1
ATOM 789 N N . LEU A 1 93 ? -9.122 7.096 9.739 1.00 94.69 93 LEU A N 1
ATOM 790 C CA . LEU A 1 93 ? -10.414 7.740 9.576 1.00 94.69 93 LEU A CA 1
ATOM 791 C C . LEU A 1 93 ? -11.114 7.789 10.934 1.00 94.69 93 LEU A C 1
ATOM 793 O O . LEU A 1 93 ? -11.344 6.742 11.538 1.00 94.69 93 LEU A O 1
ATOM 797 N N . THR A 1 94 ? -11.496 8.984 11.373 1.00 94.31 94 THR A N 1
ATOM 798 C CA . THR A 1 94 ? -12.364 9.169 12.541 1.00 94.31 94 THR A CA 1
ATOM 799 C C . THR A 1 94 ? -13.775 9.495 12.071 1.00 94.31 94 THR A C 1
ATOM 801 O O . THR A 1 94 ? -13.966 10.383 11.238 1.00 94.31 94 THR A O 1
ATOM 804 N N . THR A 1 95 ? -14.764 8.764 12.574 1.00 90.75 95 THR A N 1
ATOM 805 C CA . THR A 1 95 ? -16.176 8.977 12.256 1.00 90.75 95 THR A CA 1
ATOM 806 C C . THR A 1 95 ? -16.773 10.109 13.088 1.00 90.75 95 THR A C 1
ATOM 808 O O . THR A 1 95 ? -16.198 10.539 14.087 1.00 90.75 95 THR A O 1
ATOM 811 N N . ASN A 1 96 ? -17.970 10.566 12.711 1.00 90.38 96 ASN A N 1
ATOM 812 C CA . ASN A 1 96 ? -18.719 11.553 13.497 1.00 90.38 96 ASN A CA 1
ATOM 813 C C . ASN A 1 96 ? -19.054 11.053 14.914 1.00 90.38 96 ASN A C 1
ATOM 815 O O . ASN A 1 96 ? -19.199 11.862 15.825 1.00 90.38 96 ASN A O 1
ATOM 819 N N . ASP A 1 97 ? -19.137 9.732 15.095 1.00 92.25 97 ASP A N 1
ATOM 820 C CA . ASP A 1 97 ? -19.393 9.083 16.384 1.00 92.25 97 ASP A CA 1
ATOM 821 C C . ASP A 1 97 ? -18.093 8.823 17.178 1.00 92.25 97 ASP A C 1
ATOM 823 O O . ASP A 1 97 ? -18.110 8.153 18.206 1.00 92.25 97 ASP A O 1
ATOM 827 N N . ASN A 1 98 ? -16.962 9.380 16.721 1.00 92.31 98 ASN A N 1
ATOM 828 C CA . ASN A 1 98 ? -15.608 9.196 17.256 1.00 92.31 98 ASN A CA 1
ATOM 829 C C . ASN A 1 98 ? -15.048 7.767 17.160 1.00 92.31 98 ASN A C 1
ATOM 831 O O . ASN A 1 98 ? -14.029 7.472 17.788 1.00 92.31 98 ASN A O 1
ATOM 835 N N . ASP A 1 99 ? -15.644 6.896 16.344 1.00 94.75 99 ASP A N 1
ATOM 836 C CA . ASP A 1 99 ? -15.019 5.616 16.013 1.00 94.75 99 ASP A CA 1
ATOM 837 C C . ASP A 1 99 ? -13.810 5.838 15.104 1.00 94.75 99 ASP A C 1
ATOM 839 O O . ASP A 1 99 ? -13.818 6.690 14.214 1.00 94.75 99 ASP A O 1
ATOM 843 N N . THR A 1 100 ? -12.776 5.028 15.287 1.00 96.50 100 THR A N 1
ATOM 844 C CA . THR A 1 100 ? -11.516 5.121 14.548 1.00 96.50 100 THR A CA 1
ATOM 845 C C . THR A 1 100 ? -11.246 3.862 13.731 1.00 96.50 100 THR A C 1
ATOM 847 O O . THR A 1 100 ? -11.208 2.742 14.245 1.00 96.50 100 THR A O 1
ATOM 850 N N . TYR A 1 101 ? -11.024 4.060 12.435 1.00 96.81 101 TYR A N 1
ATOM 851 C CA . TYR A 1 101 ? -10.688 3.019 11.470 1.00 96.81 101 TYR A CA 1
ATOM 852 C C . TYR A 1 101 ? -9.308 3.316 10.898 1.00 96.81 101 TYR A C 1
ATOM 854 O O . TYR A 1 101 ? -9.133 4.271 10.137 1.00 96.81 101 TYR A O 1
ATOM 862 N N . SER A 1 102 ? -8.319 2.512 11.268 1.00 97.94 102 SER A N 1
ATOM 863 C CA . SER A 1 102 ? -6.956 2.654 10.769 1.00 97.94 102 SER A CA 1
ATOM 864 C C . SER A 1 102 ? -6.689 1.715 9.604 1.00 97.94 102 SER A C 1
ATOM 866 O O . SER A 1 102 ? -7.028 0.536 9.640 1.00 97.94 102 SER A O 1
ATOM 868 N N . PHE A 1 103 ? -6.019 2.242 8.592 1.00 98.25 103 PHE A N 1
ATOM 869 C CA . PHE A 1 103 ? -5.586 1.557 7.388 1.00 98.25 103 PHE A CA 1
ATOM 870 C C . PHE A 1 103 ? -4.065 1.583 7.358 1.00 98.25 103 PHE A C 1
ATOM 872 O O . PHE A 1 103 ? -3.470 2.658 7.419 1.00 98.25 103 PHE A O 1
ATOM 879 N N . VAL A 1 104 ? -3.428 0.419 7.276 1.00 98.56 104 VAL A N 1
ATOM 880 C CA . VAL A 1 104 ? -1.965 0.303 7.265 1.00 98.56 104 VAL A CA 1
ATOM 881 C C . VAL A 1 104 ? -1.528 -0.352 5.963 1.00 98.56 104 VAL A C 1
ATOM 883 O O . VAL A 1 104 ? -1.819 -1.524 5.721 1.00 98.56 104 VAL A O 1
ATOM 886 N N . SER A 1 105 ? -0.818 0.414 5.137 1.00 98.12 105 SER A N 1
ATOM 887 C CA . SER A 1 105 ? -0.187 -0.081 3.916 1.00 98.12 105 SER A CA 1
ATOM 888 C C . SER A 1 105 ? 1.077 -0.859 4.269 1.00 98.12 105 SER A C 1
ATOM 890 O O . SER A 1 105 ? 1.889 -0.371 5.055 1.00 98.12 105 SER A O 1
ATOM 892 N N . ILE A 1 106 ? 1.262 -2.040 3.680 1.00 97.75 106 ILE A N 1
ATOM 893 C CA . ILE A 1 106 ? 2.423 -2.910 3.875 1.00 97.75 106 ILE A CA 1
ATOM 894 C C . ILE A 1 106 ? 3.188 -3.031 2.560 1.00 97.75 106 ILE A C 1
ATOM 896 O O . ILE A 1 106 ? 2.815 -3.793 1.667 1.00 97.75 106 ILE A O 1
ATOM 900 N N . ASP A 1 107 ? 4.279 -2.280 2.447 1.00 96.31 107 ASP A N 1
ATOM 901 C CA . ASP A 1 107 ? 5.135 -2.288 1.268 1.00 96.31 107 ASP A CA 1
ATOM 902 C C . ASP A 1 107 ? 6.138 -3.447 1.314 1.00 96.31 107 ASP A C 1
ATOM 904 O O . ASP A 1 107 ? 7.054 -3.474 2.137 1.00 96.31 107 ASP A O 1
ATOM 908 N N . MET A 1 108 ? 5.963 -4.392 0.392 1.00 95.75 108 MET A N 1
ATOM 909 C CA . MET A 1 108 ? 6.815 -5.575 0.242 1.00 95.75 108 MET A CA 1
ATOM 910 C C . MET A 1 108 ? 7.617 -5.544 -1.067 1.00 95.75 108 MET A C 1
ATOM 912 O O . MET A 1 108 ? 8.110 -6.576 -1.524 1.00 95.75 108 MET A O 1
ATOM 916 N N . CYS A 1 109 ? 7.726 -4.382 -1.716 1.00 93.50 109 CYS A N 1
ATOM 917 C CA . CYS A 1 109 ? 8.504 -4.249 -2.941 1.00 93.50 109 CYS A CA 1
ATOM 918 C C . CYS A 1 109 ? 10.010 -4.343 -2.666 1.00 93.50 109 CYS A C 1
ATOM 920 O O . CYS A 1 109 ? 10.532 -3.738 -1.727 1.00 93.50 109 CYS A O 1
ATOM 922 N N . GLN A 1 110 ? 10.721 -5.069 -3.533 1.00 90.00 110 GLN A N 1
ATOM 923 C CA . GLN A 1 110 ? 12.174 -5.220 -3.448 1.00 90.00 110 GLN A CA 1
ATOM 924 C C . GLN A 1 110 ? 12.908 -3.887 -3.660 1.00 90.00 110 GLN A C 1
ATOM 926 O O . GLN A 1 110 ? 12.436 -2.990 -4.366 1.00 90.00 110 GLN A O 1
ATOM 931 N N . ARG A 1 111 ? 14.069 -3.762 -3.006 1.00 87.94 111 ARG A N 1
ATOM 932 C CA . ARG A 1 111 ? 14.942 -2.580 -3.041 1.00 87.94 111 ARG A CA 1
ATOM 933 C C . ARG A 1 111 ? 16.407 -3.037 -3.145 1.00 87.94 111 ARG A C 1
ATOM 935 O O . ARG A 1 111 ? 16.888 -3.644 -2.185 1.00 87.94 111 ARG A O 1
ATOM 942 N N . PRO A 1 112 ? 17.114 -2.775 -4.261 1.00 89.31 112 PRO A N 1
ATOM 943 C CA . PRO A 1 112 ? 16.608 -2.152 -5.489 1.00 89.31 112 PRO A CA 1
ATOM 944 C C . PRO A 1 112 ? 15.469 -2.968 -6.114 1.00 89.31 112 PRO A C 1
ATOM 946 O O . PRO A 1 112 ? 15.318 -4.160 -5.841 1.00 89.31 112 PRO A O 1
ATOM 949 N N . GLY A 1 113 ? 14.647 -2.313 -6.926 1.00 88.44 113 GLY A N 1
ATOM 950 C CA . GLY A 1 113 ? 13.596 -2.986 -7.668 1.00 88.44 113 GLY A CA 1
ATOM 951 C C . GLY A 1 113 ? 14.189 -3.929 -8.711 1.00 88.44 113 GLY A C 1
ATOM 952 O O . GLY A 1 113 ? 15.150 -3.588 -9.399 1.00 88.44 113 GLY A O 1
ATOM 953 N N . VAL A 1 114 ? 13.627 -5.130 -8.825 1.00 86.50 114 VAL A N 1
ATOM 954 C CA . VAL A 1 114 ? 14.140 -6.182 -9.714 1.00 86.50 114 VAL A CA 1
ATOM 955 C C . VAL A 1 114 ? 13.184 -6.431 -10.876 1.00 86.50 114 VAL A C 1
ATOM 957 O O . VAL A 1 114 ? 11.997 -6.128 -10.792 1.00 86.50 114 VAL A O 1
ATOM 960 N N . GLY A 1 115 ? 13.702 -6.965 -11.980 1.00 84.00 115 GLY A N 1
ATOM 961 C CA . GLY A 1 115 ? 12.894 -7.406 -13.117 1.00 84.00 115 GLY A CA 1
ATOM 962 C C . GLY A 1 115 ? 12.172 -8.731 -12.868 1.00 84.00 115 GLY A C 1
ATOM 963 O O . GLY A 1 115 ? 12.426 -9.437 -11.888 1.00 84.00 115 GLY A O 1
ATOM 964 N N . ALA A 1 116 ? 11.301 -9.102 -13.805 1.00 82.38 116 ALA A N 1
ATOM 965 C CA . ALA A 1 116 ? 10.754 -10.451 -13.848 1.00 82.38 116 ALA A CA 1
ATOM 966 C C . ALA A 1 116 ? 11.872 -11.491 -14.087 1.00 82.38 116 ALA A C 1
ATOM 968 O O . ALA A 1 116 ? 12.847 -11.190 -14.780 1.00 82.38 116 ALA A O 1
ATOM 969 N N . PRO A 1 117 ? 11.751 -12.719 -13.548 1.00 84.31 117 PRO A N 1
ATOM 970 C CA . PRO A 1 117 ? 10.647 -13.222 -12.721 1.00 84.31 117 PRO A CA 1
ATOM 971 C C . PRO A 1 117 ? 10.819 -12.954 -11.214 1.00 84.31 117 PRO A C 1
ATOM 973 O O . PRO A 1 117 ? 9.927 -13.270 -10.433 1.00 84.31 117 PRO A O 1
ATOM 976 N N . LEU A 1 118 ? 11.956 -12.397 -10.783 1.00 86.56 118 LEU A N 1
ATOM 977 C CA . LEU A 1 118 ? 12.294 -12.278 -9.359 1.00 86.56 118 LEU A CA 1
ATOM 978 C C . LEU A 1 118 ? 11.353 -11.344 -8.592 1.00 86.56 118 LEU A C 1
ATOM 980 O O . LEU A 1 118 ? 11.161 -11.533 -7.394 1.00 86.56 118 LEU A O 1
ATOM 984 N N . ASN A 1 119 ? 10.740 -10.371 -9.267 1.00 86.88 119 ASN A N 1
ATOM 985 C CA . ASN A 1 119 ? 9.808 -9.428 -8.651 1.00 86.88 119 ASN A CA 1
ATOM 986 C C . ASN A 1 119 ? 8.426 -10.022 -8.337 1.00 86.88 119 ASN A C 1
ATOM 988 O O . ASN A 1 119 ? 7.590 -9.318 -7.790 1.00 86.88 119 ASN A O 1
ATOM 992 N N . PHE A 1 120 ? 8.172 -11.287 -8.686 1.00 90.31 120 PHE A N 1
ATOM 993 C CA . PHE A 1 120 ? 6.931 -11.978 -8.328 1.00 90.31 120 PHE A CA 1
ATOM 994 C C . PHE A 1 120 ? 6.871 -12.349 -6.836 1.00 90.31 120 PHE A C 1
ATOM 996 O O . PHE A 1 120 ? 5.813 -12.674 -6.310 1.00 90.31 120 PHE A O 1
ATOM 1003 N N . LEU A 1 121 ? 8.012 -12.306 -6.138 1.00 92.81 121 LEU A N 1
ATOM 1004 C CA . LEU A 1 121 ? 8.080 -12.529 -4.698 1.00 92.81 121 LEU A CA 1
ATOM 1005 C C . LEU A 1 121 ? 8.331 -11.215 -3.958 1.00 92.81 121 LEU A C 1
ATOM 1007 O O . LEU A 1 121 ? 9.300 -10.497 -4.228 1.00 92.81 121 LEU A O 1
ATOM 1011 N N . GLY A 1 122 ? 7.474 -10.939 -2.980 1.00 93.88 122 GLY A N 1
ATOM 1012 C CA . GLY A 1 122 ? 7.624 -9.832 -2.053 1.00 93.88 122 GLY A CA 1
ATOM 1013 C C . GLY A 1 122 ? 8.785 -10.054 -1.083 1.00 93.88 122 GLY A C 1
ATOM 1014 O O . GLY A 1 122 ? 9.126 -11.183 -0.705 1.00 93.88 122 GLY A O 1
ATOM 1015 N N . TYR A 1 123 ? 9.382 -8.955 -0.635 1.00 93.31 123 TYR A N 1
ATOM 1016 C CA . TYR A 1 123 ? 10.436 -8.944 0.369 1.00 93.31 123 TYR A CA 1
ATOM 1017 C C . TYR A 1 123 ? 10.290 -7.737 1.294 1.00 93.31 123 TYR A C 1
ATOM 1019 O O . TYR A 1 123 ? 10.142 -6.600 0.858 1.00 93.31 123 TYR A O 1
ATOM 1027 N N . ILE A 1 124 ? 10.403 -7.991 2.593 1.00 93.81 124 ILE A N 1
ATOM 1028 C CA . ILE A 1 124 ? 10.390 -6.980 3.649 1.00 93.81 124 ILE A CA 1
ATOM 1029 C C . ILE A 1 124 ? 11.764 -6.978 4.313 1.00 93.81 124 ILE A C 1
ATOM 1031 O O . ILE A 1 124 ? 12.176 -7.973 4.919 1.00 93.81 124 ILE A O 1
ATOM 1035 N N . SER A 1 125 ? 12.466 -5.848 4.218 1.00 92.50 125 SER A N 1
ATOM 1036 C CA . SER A 1 125 ? 13.750 -5.653 4.890 1.00 92.50 125 SER A CA 1
ATOM 1037 C C . SER A 1 125 ? 13.572 -5.558 6.410 1.00 92.50 125 SER A C 1
ATOM 1039 O O . SER A 1 125 ? 12.494 -5.254 6.918 1.00 92.50 125 SER A O 1
ATOM 1041 N N . LYS A 1 126 ? 14.652 -5.757 7.176 1.00 93.00 126 LYS A N 1
ATOM 1042 C CA . LYS A 1 126 ? 14.613 -5.572 8.641 1.00 93.00 126 LYS A CA 1
ATOM 1043 C C . LYS A 1 126 ? 14.199 -4.155 9.047 1.00 93.00 126 LYS A C 1
ATOM 1045 O O . LYS A 1 126 ? 13.597 -3.977 10.101 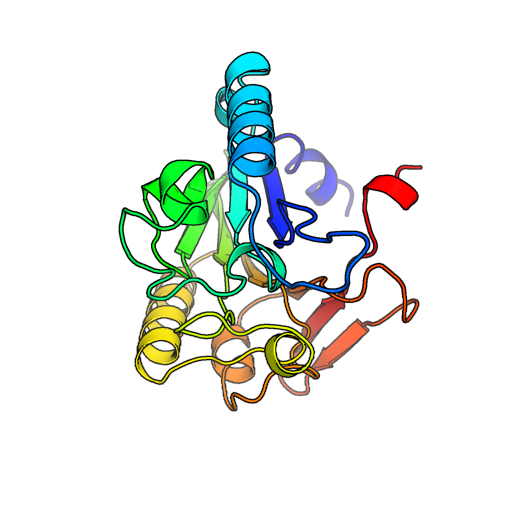1.00 93.00 126 LYS A O 1
ATOM 1050 N N . GLU A 1 127 ? 14.562 -3.156 8.249 1.00 93.56 127 GLU A N 1
ATOM 1051 C CA . GLU A 1 127 ? 14.178 -1.763 8.478 1.00 93.56 127 GLU A CA 1
ATOM 1052 C C . GLU A 1 127 ? 12.684 -1.559 8.227 1.00 93.56 127 GLU A C 1
ATOM 1054 O O . GLU A 1 127 ? 11.987 -1.018 9.084 1.00 93.56 127 GLU A O 1
ATOM 1059 N N . GLU A 1 128 ? 12.173 -2.078 7.110 1.00 94.75 128 GLU A N 1
ATOM 1060 C CA . GLU A 1 128 ? 10.752 -1.994 6.781 1.00 94.75 128 GLU A CA 1
ATOM 1061 C C . GLU A 1 128 ? 9.899 -2.744 7.810 1.00 94.75 128 GLU A C 1
ATOM 1063 O O . GLU A 1 128 ? 8.881 -2.232 8.258 1.00 94.75 128 GLU A O 1
ATOM 1068 N N . LEU A 1 129 ? 10.356 -3.903 8.292 1.00 95.31 129 LEU A N 1
ATOM 1069 C CA . LEU A 1 129 ? 9.665 -4.653 9.341 1.00 95.31 129 LEU A CA 1
ATOM 1070 C C . LEU A 1 129 ? 9.561 -3.853 10.652 1.00 95.31 129 LEU A C 1
ATOM 1072 O O . LEU A 1 129 ? 8.535 -3.901 11.330 1.00 95.31 129 LEU A O 1
ATOM 1076 N N . LYS A 1 130 ? 10.598 -3.079 11.008 1.00 96.25 130 LYS A N 1
ATOM 1077 C CA . LYS A 1 130 ? 10.549 -2.160 12.160 1.00 96.25 130 LYS A CA 1
ATOM 1078 C C . LYS A 1 130 ? 9.564 -1.014 11.923 1.00 96.25 130 LYS A C 1
ATOM 1080 O O . LYS A 1 130 ? 8.840 -0.653 12.850 1.00 96.25 130 LYS A O 1
ATOM 1085 N N . ASN A 1 131 ? 9.524 -0.462 10.709 1.00 97.12 131 ASN A N 1
ATOM 1086 C CA . ASN A 1 131 ? 8.557 0.568 10.330 1.00 97.12 131 ASN A CA 1
ATOM 1087 C C . ASN A 1 131 ? 7.118 0.039 10.432 1.00 97.12 131 ASN A C 1
ATOM 1089 O O . ASN A 1 131 ? 6.297 0.628 11.130 1.00 97.12 131 ASN A O 1
ATOM 1093 N N . ILE A 1 132 ? 6.842 -1.128 9.843 1.00 97.56 132 ILE A N 1
ATOM 1094 C CA . ILE A 1 132 ? 5.544 -1.809 9.919 1.00 97.56 132 ILE A CA 1
ATOM 1095 C C . ILE A 1 132 ? 5.149 -2.065 11.372 1.00 97.56 132 ILE A C 1
ATOM 1097 O O . ILE A 1 132 ? 4.017 -1.779 11.749 1.00 97.56 132 ILE A O 1
ATOM 1101 N N . LYS A 1 133 ? 6.075 -2.546 12.212 1.00 97.62 133 LYS A N 1
ATOM 1102 C CA . LYS A 1 133 ? 5.810 -2.749 13.642 1.00 97.62 133 LYS A CA 1
ATOM 1103 C C . LYS A 1 133 ? 5.373 -1.450 14.323 1.00 97.62 133 LYS A C 1
ATOM 1105 O O . LYS A 1 133 ? 4.380 -1.456 15.042 1.00 97.62 133 LYS A O 1
ATOM 1110 N N . LYS A 1 134 ? 6.070 -0.339 14.066 1.00 98.25 134 LYS A N 1
ATOM 1111 C CA . LYS A 1 134 ? 5.713 0.977 14.612 1.00 98.25 134 LYS A CA 1
ATOM 1112 C C . LYS A 1 134 ? 4.321 1.422 14.151 1.00 98.25 134 LYS A C 1
ATOM 1114 O O . LYS A 1 134 ? 3.523 1.841 14.981 1.00 98.25 134 LYS A O 1
ATOM 1119 N N . LEU A 1 135 ? 4.030 1.323 12.853 1.00 98.31 135 LEU A N 1
ATOM 1120 C CA . LEU A 1 135 ? 2.722 1.684 12.291 1.00 98.31 135 LEU A CA 1
ATOM 1121 C C . LEU A 1 135 ? 1.608 0.819 12.892 1.00 98.31 135 LEU A C 1
ATOM 1123 O O . LEU A 1 135 ? 0.591 1.335 13.335 1.00 98.31 135 LEU A O 1
ATOM 1127 N N . SER A 1 136 ? 1.837 -0.490 12.983 1.00 97.69 136 SER A N 1
ATOM 1128 C CA . SER A 1 136 ? 0.942 -1.452 13.625 1.00 97.69 136 SER A CA 1
ATOM 1129 C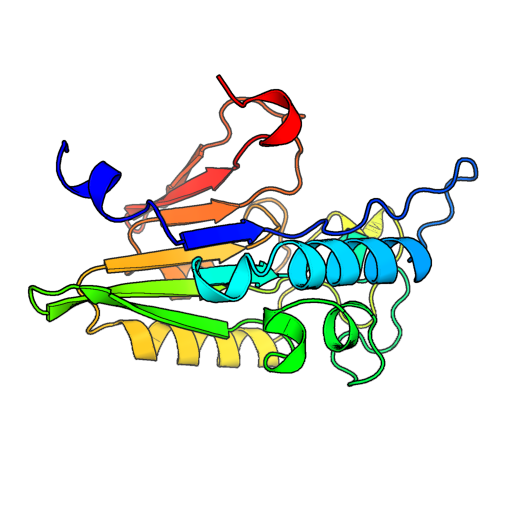 C . SER A 1 136 ? 0.637 -1.064 15.078 1.00 97.69 136 SER A C 1
ATOM 1131 O O . SER A 1 136 ? -0.531 -0.948 15.450 1.00 97.69 136 SER A O 1
ATOM 1133 N N . GLU A 1 137 ? 1.663 -0.767 15.880 1.00 97.94 137 GLU A N 1
ATOM 1134 C CA . GLU A 1 137 ? 1.510 -0.362 17.282 1.00 97.94 137 GLU A CA 1
ATOM 1135 C C . GLU A 1 137 ? 0.713 0.940 17.448 1.00 97.94 137 GLU A C 1
ATOM 1137 O O . GLU A 1 137 ? -0.101 1.032 18.366 1.00 97.94 137 GLU A O 1
ATOM 1142 N N . GLN A 1 138 ? 0.874 1.906 16.537 1.00 97.44 138 GLN A N 1
ATOM 1143 C CA . GLN A 1 138 ? 0.123 3.171 16.549 1.00 97.44 138 GLN A CA 1
ATOM 1144 C C . GLN A 1 138 ? -1.390 2.982 16.377 1.00 97.44 138 GLN A C 1
ATOM 1146 O O . GLN A 1 138 ? -2.161 3.821 16.832 1.00 97.44 138 GLN A O 1
ATOM 1151 N N . THR A 1 139 ? -1.818 1.878 15.762 1.00 97.44 139 THR A N 1
ATOM 1152 C CA . THR A 1 139 ? -3.237 1.593 15.489 1.00 97.44 139 THR A CA 1
ATOM 1153 C C . THR A 1 139 ? -3.905 0.714 16.546 1.00 97.44 139 THR A C 1
ATOM 1155 O O . THR A 1 139 ? -5.073 0.375 16.407 1.00 97.44 139 THR A O 1
ATOM 1158 N N . ARG A 1 140 ? -3.195 0.314 17.612 1.00 95.50 140 ARG A N 1
ATOM 1159 C CA . ARG A 1 140 ? -3.737 -0.615 18.628 1.00 95.50 140 ARG A CA 1
ATOM 1160 C C . ARG A 1 140 ? -4.940 -0.075 19.394 1.00 95.50 140 ARG A C 1
ATOM 1162 O O . ARG A 1 140 ? -5.720 -0.867 19.906 1.00 95.50 140 ARG A O 1
ATOM 1169 N N . ASN A 1 141 ? -5.051 1.246 19.491 1.00 94.94 141 ASN A N 1
ATOM 1170 C CA . ASN A 1 141 ? -6.161 1.910 20.171 1.00 94.94 141 ASN A CA 1
ATOM 1171 C C . ASN A 1 141 ? -7.311 2.252 19.217 1.00 94.94 141 ASN A C 1
ATOM 1173 O O . ASN A 1 141 ? -8.305 2.816 19.664 1.00 94.94 141 ASN A O 1
ATOM 1177 N N . SER A 1 142 ? -7.173 1.944 17.925 1.00 96.62 142 SER A N 1
ATOM 1178 C CA . SER A 1 142 ? -8.238 2.176 16.962 1.00 96.62 142 SER A CA 1
ATOM 1179 C C . SER A 1 142 ? -9.355 1.155 17.150 1.00 96.62 142 SER A C 1
ATOM 1181 O O . SER A 1 142 ? -9.090 -0.010 17.449 1.00 96.62 142 SER A O 1
ATOM 1183 N N . ASN A 1 143 ? -10.609 1.557 16.931 1.00 96.81 143 ASN A N 1
ATOM 1184 C CA . ASN A 1 143 ? -11.749 0.637 16.993 1.00 96.81 143 ASN A CA 1
ATOM 1185 C C . ASN A 1 143 ? -11.601 -0.509 15.982 1.00 96.81 143 ASN A C 1
ATOM 1187 O O . ASN A 1 143 ? -12.076 -1.620 16.213 1.00 96.81 143 ASN A O 1
ATOM 1191 N N . THR A 1 144 ? -10.974 -0.251 14.833 1.00 96.44 144 THR A N 1
ATOM 1192 C CA . THR A 1 144 ? -10.701 -1.260 13.808 1.00 96.44 144 THR A CA 1
ATOM 1193 C C . THR A 1 144 ? -9.409 -0.943 13.066 1.00 96.44 144 THR A C 1
ATOM 1195 O O . THR A 1 144 ? -9.194 0.194 12.649 1.00 96.44 144 THR A O 1
ATOM 1198 N N . THR A 1 145 ? -8.589 -1.970 12.829 1.00 97.94 145 THR A N 1
ATOM 1199 C CA . THR A 1 145 ? -7.396 -1.876 11.977 1.00 97.94 145 THR A CA 1
ATOM 1200 C C . THR A 1 145 ? -7.521 -2.803 10.774 1.00 97.94 145 THR A C 1
ATOM 1202 O O . THR A 1 145 ? -7.787 -3.998 10.915 1.00 97.94 145 THR A O 1
ATOM 1205 N N . ILE A 1 146 ? -7.305 -2.242 9.589 1.00 98.12 146 ILE A N 1
ATOM 1206 C CA . ILE A 1 146 ? -7.289 -2.920 8.297 1.00 98.12 146 ILE A CA 1
ATOM 1207 C C . ILE A 1 146 ? -5.876 -2.802 7.735 1.00 98.12 146 ILE A C 1
ATOM 1209 O O . ILE A 1 146 ? -5.335 -1.705 7.597 1.00 98.12 146 ILE A O 1
ATOM 1213 N N . PHE A 1 147 ? -5.278 -3.932 7.389 1.00 98.31 147 PHE A N 1
ATOM 1214 C CA . PHE A 1 147 ? -4.007 -3.964 6.683 1.00 98.31 147 PHE A CA 1
ATOM 1215 C C . PHE A 1 147 ? -4.263 -4.134 5.190 1.00 98.31 147 PHE A C 1
ATOM 1217 O O . PHE A 1 147 ? -5.221 -4.795 4.786 1.00 98.31 147 PHE A O 1
ATOM 1224 N N . PHE A 1 148 ? -3.407 -3.557 4.356 1.00 98.06 148 PHE A N 1
ATOM 1225 C CA . PHE A 1 148 ? -3.438 -3.808 2.922 1.00 98.06 148 PHE A CA 1
ATOM 1226 C C . PHE A 1 148 ? -2.035 -3.787 2.326 1.00 98.06 148 PHE A C 1
ATOM 1228 O O . PHE A 1 148 ? -1.151 -3.089 2.814 1.00 98.06 148 PHE A O 1
ATOM 1235 N N . GLY A 1 149 ? -1.801 -4.581 1.292 1.00 97.06 149 GLY A N 1
ATOM 1236 C CA . GLY A 1 149 ? -0.492 -4.696 0.660 1.00 97.06 149 GLY A CA 1
ATOM 1237 C C . GLY A 1 149 ? -0.591 -5.427 -0.665 1.00 97.06 149 GLY A C 1
ATOM 1238 O O . GLY A 1 149 ? -1.525 -6.178 -0.878 1.00 97.06 149 GLY A O 1
ATOM 1239 N N . HIS A 1 150 ? 0.350 -5.202 -1.572 1.00 96.12 150 HIS A N 1
ATOM 1240 C CA . HIS A 1 150 ? 0.219 -5.732 -2.927 1.00 96.12 150 HIS A CA 1
ATOM 1241 C C . HIS A 1 150 ? 0.280 -7.267 -2.991 1.00 96.12 150 HIS A C 1
ATOM 1243 O O . HIS A 1 150 ? -0.567 -7.887 -3.627 1.00 96.12 150 HIS A O 1
ATOM 1249 N N . TYR A 1 151 ? 1.242 -7.879 -2.300 1.00 95.50 151 TYR A N 1
ATOM 1250 C CA . TYR A 1 151 ? 1.498 -9.317 -2.381 1.00 95.50 151 TYR A CA 1
ATOM 1251 C C . TYR A 1 151 ? 0.660 -10.099 -1.365 1.00 95.50 151 TYR A C 1
ATOM 1253 O O . TYR A 1 151 ? 0.633 -9.718 -0.195 1.00 95.50 151 TYR A O 1
ATOM 1261 N N . PRO A 1 152 ? 0.079 -11.251 -1.735 1.00 94.19 152 PRO A N 1
ATOM 1262 C CA . PRO A 1 152 ? -0.375 -12.213 -0.743 1.00 94.19 152 PRO A CA 1
ATOM 1263 C C . PRO A 1 152 ? 0.806 -12.672 0.127 1.00 94.19 152 PRO A C 1
ATOM 1265 O O . PRO A 1 152 ? 1.950 -12.774 -0.338 1.00 94.19 152 PRO A O 1
ATOM 1268 N N . LEU A 1 153 ? 0.549 -13.011 1.390 1.00 92.56 153 LEU A N 1
ATOM 1269 C CA . LEU A 1 153 ? 1.604 -13.419 2.325 1.00 92.56 153 LEU A CA 1
ATOM 1270 C C . LEU A 1 153 ? 2.306 -14.709 1.888 1.00 92.56 153 LEU A C 1
ATOM 1272 O O . LEU A 1 153 ? 3.496 -14.886 2.145 1.00 92.56 153 LEU A O 1
ATOM 1276 N N . SER A 1 154 ? 1.596 -15.579 1.169 1.00 90.38 154 SER A N 1
ATOM 1277 C CA . SER A 1 154 ? 2.141 -16.796 0.554 1.00 90.38 154 SER A CA 1
ATOM 1278 C C . SER A 1 154 ? 3.152 -16.529 -0.570 1.00 90.38 154 SER A C 1
ATOM 1280 O O . SER A 1 154 ? 3.938 -17.417 -0.894 1.00 90.38 154 SER A O 1
ATOM 1282 N N . PHE A 1 155 ? 3.189 -15.309 -1.116 1.00 91.81 155 PHE A N 1
ATOM 1283 C CA . PHE A 1 155 ? 4.132 -14.860 -2.147 1.00 91.81 155 PHE A CA 1
ATOM 1284 C C . PHE A 1 155 ? 5.200 -13.910 -1.586 1.00 91.81 155 PHE A C 1
ATOM 1286 O O . PHE A 1 155 ? 5.765 -13.099 -2.313 1.00 91.81 155 PHE A O 1
ATOM 1293 N N . THR A 1 156 ? 5.506 -14.003 -0.288 1.00 90.19 156 THR A N 1
ATOM 1294 C CA . THR A 1 156 ? 6.485 -13.135 0.384 1.00 90.19 156 THR A CA 1
ATOM 1295 C C . THR A 1 156 ? 7.545 -13.953 1.127 1.00 90.19 156 THR A C 1
ATOM 1297 O O . THR A 1 156 ? 7.229 -14.887 1.858 1.00 90.19 156 THR A O 1
ATOM 1300 N N . TYR A 1 157 ? 8.827 -13.587 0.997 1.00 84.69 157 TYR A N 1
ATOM 1301 C CA . TYR A 1 157 ? 9.949 -14.301 1.644 1.00 84.69 157 TYR A CA 1
ATOM 1302 C C . TYR A 1 157 ? 10.231 -13.853 3.097 1.00 84.69 157 TYR A C 1
ATOM 1304 O O . TYR A 1 157 ? 11.221 -14.245 3.719 1.00 84.69 157 TYR A O 1
ATOM 1312 N N . SER A 1 158 ? 9.367 -13.022 3.676 1.00 79.00 158 SER A N 1
ATOM 1313 C CA . SER A 1 158 ? 9.582 -12.404 4.986 1.00 79.00 158 SER A CA 1
ATOM 1314 C C . SER A 1 158 ? 8.680 -13.007 6.053 1.00 79.00 158 SER A C 1
ATOM 1316 O O . SER A 1 158 ? 7.458 -12.901 6.004 1.00 79.00 158 SER A O 1
ATOM 1318 N N . LYS A 1 159 ? 9.304 -13.612 7.067 1.00 82.31 159 LYS A N 1
ATOM 1319 C CA . LYS A 1 159 ? 8.605 -14.169 8.230 1.00 82.31 159 LYS A CA 1
ATOM 1320 C C . LYS A 1 159 ? 8.221 -13.073 9.225 1.00 82.31 159 LYS A C 1
ATOM 1322 O O . LYS A 1 159 ? 8.954 -12.103 9.403 1.00 82.31 159 LYS A O 1
ATOM 1327 N N . GLY A 1 160 ? 7.111 -13.283 9.929 1.00 84.69 160 GLY A N 1
ATOM 1328 C CA . GLY A 1 160 ? 6.714 -12.483 11.089 1.00 84.69 160 GLY A CA 1
ATOM 1329 C C . GLY A 1 160 ? 5.907 -11.226 10.776 1.00 84.69 160 GLY A C 1
ATOM 1330 O O . GLY A 1 160 ? 5.493 -10.554 11.712 1.00 84.69 160 GLY A O 1
ATOM 1331 N N . VAL A 1 161 ? 5.640 -10.904 9.504 1.00 90.25 161 VAL A N 1
ATOM 1332 C CA . VAL A 1 161 ? 4.748 -9.780 9.166 1.00 90.25 161 VAL A CA 1
ATOM 1333 C C . VAL A 1 161 ? 3.303 -10.058 9.589 1.00 90.25 161 VAL A C 1
ATOM 1335 O O . VAL A 1 161 ? 2.641 -9.158 10.090 1.00 90.25 161 VAL A O 1
ATOM 1338 N N . ASN A 1 162 ? 2.842 -11.308 9.486 1.00 89.88 162 ASN A N 1
ATOM 1339 C CA . ASN A 1 162 ? 1.519 -11.735 9.948 1.00 89.88 162 ASN A CA 1
ATOM 1340 C C . ASN A 1 162 ? 1.313 -11.432 11.446 1.00 89.88 162 ASN A C 1
ATOM 1342 O O . ASN A 1 162 ? 0.309 -10.834 11.817 1.00 89.88 162 ASN A O 1
ATOM 1346 N N . GLU A 1 163 ? 2.319 -11.703 12.286 1.00 92.06 163 GLU A N 1
ATOM 1347 C CA . GLU A 1 163 ? 2.270 -11.400 13.726 1.00 92.06 163 GLU A CA 1
ATOM 1348 C C . GLU A 1 163 ? 2.117 -9.903 14.015 1.00 92.06 163 GLU A C 1
ATOM 1350 O O . GLU A 1 163 ? 1.489 -9.513 15.000 1.00 92.06 163 GLU A O 1
ATOM 1355 N N . LEU A 1 164 ? 2.679 -9.044 13.159 1.00 94.81 164 LEU A N 1
ATOM 1356 C CA . LEU A 1 164 ? 2.523 -7.594 13.286 1.00 94.81 164 LEU A CA 1
ATOM 1357 C C . LEU A 1 164 ? 1.115 -7.130 12.905 1.00 94.81 164 LEU A C 1
ATOM 1359 O O . LEU A 1 164 ? 0.728 -6.026 13.276 1.00 94.81 164 LEU A O 1
ATOM 1363 N N . MET A 1 165 ? 0.356 -7.952 12.186 1.00 95.50 165 MET A N 1
ATOM 1364 C CA . MET A 1 165 ? -0.988 -7.636 11.709 1.00 95.50 165 MET A CA 1
ATOM 1365 C C . MET A 1 165 ? -2.092 -8.314 12.523 1.00 95.50 165 MET A C 1
ATOM 1367 O O . MET A 1 165 ? -3.263 -8.026 12.305 1.00 95.50 165 MET A O 1
ATOM 1371 N N . ARG A 1 166 ? -1.743 -9.176 13.485 1.00 93.56 166 ARG A N 1
ATOM 1372 C CA . ARG A 1 166 ? -2.683 -10.059 14.196 1.00 93.56 166 ARG A CA 1
ATOM 1373 C C . ARG A 1 166 ? -3.831 -9.368 14.944 1.00 93.56 166 ARG A C 1
ATOM 1375 O O . ARG A 1 166 ? -4.819 -10.015 15.258 1.00 93.56 166 ARG A O 1
ATOM 1382 N N . HIS A 1 167 ? -3.695 -8.086 15.301 1.00 95.00 167 HIS A N 1
ATOM 1383 C CA . HIS A 1 167 ? -4.783 -7.319 15.935 1.00 95.00 167 HIS A CA 1
ATOM 1384 C C . HIS A 1 167 ? -5.727 -6.670 14.918 1.00 95.00 167 HIS A C 1
ATOM 1386 O O . HIS A 1 167 ? -6.753 -6.116 15.304 1.00 95.00 167 HIS A O 1
ATOM 1392 N N . GLY A 1 168 ? -5.368 -6.700 13.636 1.00 95.81 168 GLY A N 1
ATOM 1393 C CA . GLY A 1 168 ? -6.224 -6.253 12.553 1.00 95.81 168 GLY A CA 1
ATOM 1394 C C . GLY A 1 168 ? -7.328 -7.254 12.257 1.00 95.81 168 GLY A C 1
ATOM 1395 O O . GLY A 1 168 ? -7.226 -8.445 12.545 1.00 95.81 168 GLY A O 1
ATOM 1396 N N . ILE A 1 169 ? -8.394 -6.758 11.640 1.00 96.31 169 ILE A N 1
ATOM 1397 C CA . ILE A 1 169 ? -9.533 -7.595 11.257 1.00 96.31 169 ILE A CA 1
ATOM 1398 C C . ILE A 1 169 ? -9.298 -8.306 9.921 1.00 96.31 169 ILE A C 1
ATOM 1400 O O . ILE A 1 169 ? -9.837 -9.390 9.696 1.00 96.31 169 ILE A O 1
ATOM 1404 N N . VAL A 1 170 ? -8.513 -7.694 9.028 1.00 96.94 170 VAL A N 1
ATOM 1405 C CA . VAL A 1 170 ? -8.268 -8.192 7.674 1.00 96.94 170 VAL A CA 1
ATOM 1406 C C . VAL A 1 170 ? -6.963 -7.638 7.093 1.00 96.94 170 VAL A C 1
ATOM 1408 O O . VAL A 1 170 ? -6.586 -6.500 7.382 1.00 96.94 170 VAL A O 1
ATOM 1411 N N . TYR A 1 171 ? -6.311 -8.437 6.252 1.00 97.19 171 TYR A N 1
ATOM 1412 C CA . TYR A 1 171 ? -5.263 -8.062 5.314 1.00 97.19 171 TYR A CA 1
ATOM 1413 C C . TYR A 1 171 ? -5.792 -8.192 3.878 1.00 97.19 171 TYR A C 1
ATOM 1415 O O . TYR A 1 171 ? -6.095 -9.294 3.420 1.00 97.19 171 TYR A O 1
ATOM 1423 N N . LEU A 1 172 ? -5.933 -7.063 3.184 1.00 96.69 172 LEU A N 1
ATOM 1424 C CA . LEU A 1 172 ? -6.379 -6.996 1.789 1.00 96.69 172 LEU A CA 1
ATOM 1425 C C . LEU A 1 172 ? -5.169 -6.976 0.852 1.00 96.69 172 LEU A C 1
ATOM 1427 O O . LEU A 1 172 ? -4.281 -6.138 1.017 1.00 96.69 172 LEU A O 1
ATOM 1431 N N . ASN A 1 173 ? -5.142 -7.853 -0.145 1.00 95.06 173 ASN A N 1
ATOM 1432 C CA . ASN A 1 173 ? -4.054 -7.906 -1.118 1.00 95.06 173 ASN A CA 1
ATOM 1433 C C . ASN A 1 173 ? -4.522 -8.117 -2.561 1.00 95.06 173 ASN A C 1
ATOM 1435 O O . ASN A 1 173 ? -5.722 -8.149 -2.822 1.00 95.06 173 ASN A O 1
ATOM 1439 N N . GLY A 1 174 ? -3.572 -8.159 -3.497 1.00 92.00 174 GLY A N 1
ATOM 1440 C CA . GLY A 1 174 ? -3.820 -8.322 -4.929 1.00 92.00 174 GLY A CA 1
ATOM 1441 C C . GLY A 1 174 ? -2.724 -9.152 -5.597 1.00 92.00 174 GLY A C 1
ATOM 1442 O O . GLY A 1 174 ? -2.480 -10.290 -5.205 1.00 92.00 174 GLY A O 1
ATOM 1443 N N . HIS A 1 175 ? -2.055 -8.574 -6.602 1.00 92.19 175 HIS A N 1
ATOM 1444 C CA . HIS A 1 175 ? -0.949 -9.166 -7.376 1.00 92.19 175 HIS A CA 1
ATOM 1445 C C . HIS A 1 175 ? -1.334 -10.305 -8.339 1.00 92.19 175 HIS A C 1
ATOM 1447 O O . HIS A 1 175 ? -0.733 -10.440 -9.405 1.00 92.19 175 HIS A O 1
ATOM 1453 N N . LEU A 1 176 ? -2.344 -11.125 -8.028 1.00 87.75 176 LEU A N 1
ATOM 1454 C CA . LEU A 1 176 ? -2.671 -12.296 -8.850 1.00 87.75 176 LEU A CA 1
ATOM 1455 C C . LEU A 1 176 ? -3.691 -12.015 -9.962 1.00 87.75 176 LEU A C 1
ATOM 1457 O O . LEU A 1 176 ? -3.832 -12.856 -10.855 1.00 87.75 176 LEU A O 1
ATOM 1461 N N . HIS A 1 177 ? -4.364 -10.858 -9.968 1.00 81.56 177 HIS A N 1
ATOM 1462 C CA . HIS A 1 177 ? -5.285 -10.415 -11.034 1.00 81.56 17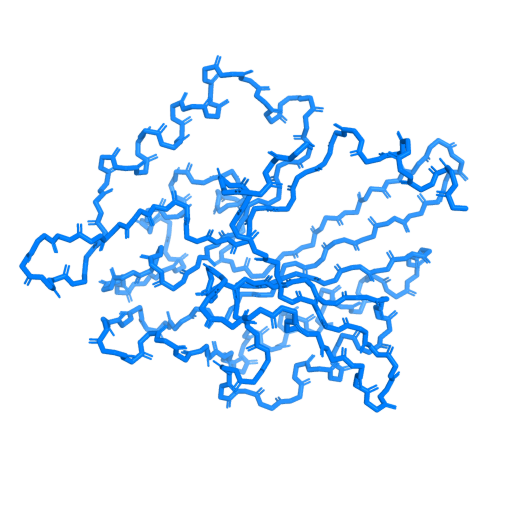7 HIS A CA 1
ATOM 1463 C C . HIS A 1 177 ? -6.360 -11.461 -11.410 1.00 81.56 177 HIS A C 1
ATOM 1465 O O . HIS A 1 177 ? -6.758 -11.562 -12.578 1.00 81.56 177 HIS A O 1
ATOM 1471 N N . SER A 1 178 ? -6.797 -12.283 -10.443 1.00 76.06 178 SER A N 1
ATOM 1472 C CA . SER A 1 178 ? -7.711 -13.431 -10.631 1.00 76.06 178 SER A CA 1
ATOM 1473 C C . SER A 1 178 ? -7.119 -14.686 -11.295 1.00 76.06 178 SER A C 1
ATOM 1475 O O . SER A 1 178 ? -7.869 -15.563 -11.734 1.00 76.06 178 SER A O 1
ATOM 1477 N N . SER A 1 179 ? -5.791 -14.818 -11.372 1.00 73.38 179 SER A N 1
ATOM 1478 C CA . SER A 1 179 ? -5.131 -16.053 -11.844 1.00 73.38 179 SER A CA 1
ATOM 1479 C C . SER A 1 179 ? -5.473 -17.258 -10.960 1.00 73.38 179 SER A C 1
ATOM 1481 O O . SER A 1 179 ? -5.484 -18.396 -11.426 1.00 73.38 179 SER A O 1
ATOM 1483 N N . VAL A 1 180 ? -5.806 -16.994 -9.694 1.00 74.75 180 VAL A N 1
ATOM 1484 C CA . VAL A 1 180 ? -6.394 -17.939 -8.746 1.00 74.75 180 VAL A CA 1
ATOM 1485 C C . VAL A 1 180 ? -7.682 -17.310 -8.225 1.00 74.75 180 VAL A C 1
ATOM 1487 O O . VAL A 1 180 ? -7.667 -16.174 -7.768 1.00 74.75 180 VAL A O 1
ATOM 1490 N N . LYS A 1 181 ? -8.808 -18.023 -8.320 1.00 75.25 181 LYS A N 1
ATOM 1491 C CA . LYS A 1 181 ? -10.107 -17.514 -7.853 1.00 75.25 181 LYS A CA 1
ATOM 1492 C C . LYS A 1 181 ? -10.314 -17.815 -6.375 1.00 75.25 181 LYS A C 1
ATOM 1494 O O . LYS A 1 181 ? -9.940 -18.894 -5.919 1.00 75.25 181 LYS A O 1
ATOM 1499 N N . ASN A 1 182 ? -11.021 -16.922 -5.682 1.00 77.81 182 ASN A N 1
ATOM 1500 C CA . ASN A 1 182 ? -11.431 -17.090 -4.283 1.00 77.81 182 ASN A CA 1
ATOM 1501 C C . ASN A 1 182 ? -10.251 -17.370 -3.338 1.00 77.81 182 ASN A C 1
ATOM 1503 O O . ASN A 1 182 ? -10.333 -18.255 -2.484 1.00 77.81 182 ASN A O 1
ATOM 1507 N N . LEU A 1 183 ? -9.145 -16.640 -3.499 1.00 84.06 183 LEU A N 1
ATOM 1508 C CA . LEU A 1 183 ? -7.985 -16.811 -2.637 1.00 84.06 183 LEU A CA 1
ATOM 1509 C C . LEU A 1 183 ? -8.186 -16.029 -1.333 1.00 84.06 183 LEU A C 1
ATOM 1511 O O . LEU A 1 183 ? -7.941 -14.828 -1.245 1.00 84.06 183 LEU A O 1
ATOM 1515 N N . TYR A 1 184 ? -8.652 -16.739 -0.312 1.00 89.69 184 TYR A N 1
ATOM 1516 C CA . TYR A 1 184 ? -8.765 -16.228 1.046 1.00 89.69 184 TYR A CA 1
ATOM 1517 C C . TYR A 1 184 ? -8.225 -17.239 2.053 1.00 89.69 184 TYR A C 1
ATOM 1519 O O . TYR A 1 184 ? -8.299 -18.453 1.849 1.00 89.69 184 TYR A O 1
ATOM 1527 N N . ALA A 1 185 ? -7.708 -16.739 3.169 1.00 87.81 185 ALA A N 1
ATOM 1528 C CA . ALA A 1 185 ? -7.242 -17.556 4.279 1.00 87.81 185 ALA A CA 1
ATOM 1529 C C . ALA A 1 185 ? -7.617 -16.907 5.611 1.00 87.81 185 ALA A C 1
ATOM 1531 O O . ALA A 1 185 ? -7.689 -15.688 5.730 1.00 87.81 185 ALA A O 1
ATOM 1532 N N . ARG A 1 186 ? -7.844 -17.725 6.637 1.00 90.25 186 ARG A N 1
ATOM 1533 C CA . ARG A 1 186 ? -7.890 -17.257 8.023 1.00 90.25 186 ARG A CA 1
ATOM 1534 C C . ARG A 1 186 ? -6.666 -17.811 8.731 1.00 90.25 186 ARG A C 1
ATOM 1536 O O . ARG A 1 186 ? -6.520 -19.026 8.845 1.00 90.25 186 ARG A O 1
ATOM 1543 N N . HIS A 1 187 ? -5.791 -16.916 9.167 1.00 88.38 187 HIS A N 1
ATOM 1544 C CA . HIS A 1 187 ? -4.578 -17.261 9.896 1.00 88.38 187 HIS A CA 1
ATOM 1545 C C . HIS A 1 187 ? -4.927 -17.811 11.282 1.00 88.38 187 HIS A C 1
ATOM 1547 O O . HIS A 1 187 ? -6.015 -17.569 11.811 1.00 88.38 187 HIS A O 1
ATOM 1553 N N . SER A 1 188 ? -4.006 -18.570 11.882 1.00 85.56 188 SER A N 1
ATOM 1554 C CA . SER A 1 188 ? -4.210 -19.193 13.200 1.00 85.56 188 SER A CA 1
ATOM 1555 C C . SER A 1 188 ? -4.423 -18.180 14.328 1.00 85.56 188 SER A C 1
ATOM 1557 O O . SER A 1 188 ? -5.013 -18.515 15.350 1.00 85.56 188 SER A O 1
ATOM 1559 N N . ASP A 1 189 ? -3.954 -16.948 14.142 1.00 84.75 189 ASP A N 1
ATOM 1560 C CA . ASP A 1 189 ? -4.146 -15.815 15.051 1.00 84.75 189 ASP A CA 1
ATOM 1561 C C . ASP A 1 189 ? -5.489 -15.084 14.846 1.00 84.75 189 ASP A C 1
ATOM 1563 O O . ASP A 1 189 ? -5.839 -14.200 15.624 1.00 84.75 189 ASP A O 1
ATOM 1567 N N . GLY A 1 190 ? -6.271 -15.483 13.838 1.00 86.44 190 GLY A N 1
ATOM 1568 C CA . GLY A 1 190 ? -7.591 -14.944 13.534 1.00 86.44 190 GLY A CA 1
ATOM 1569 C C . GLY A 1 190 ? -7.626 -13.872 12.444 1.00 86.44 190 GLY A C 1
ATOM 1570 O O . GLY A 1 190 ? -8.737 -13.507 12.043 1.00 86.44 190 GLY A O 1
ATOM 1571 N N . LEU A 1 191 ? -6.477 -13.416 11.930 1.00 93.25 191 LEU A N 1
ATOM 1572 C CA . LEU A 1 191 ? -6.417 -12.460 10.822 1.00 93.25 191 LEU A CA 1
ATOM 1573 C C . LEU A 1 191 ? -7.038 -13.070 9.557 1.00 93.25 191 LEU A C 1
ATOM 1575 O O . LEU A 1 191 ? -6.676 -14.172 9.137 1.00 93.25 191 LEU A O 1
ATOM 1579 N N . LEU A 1 192 ? -7.972 -12.350 8.936 1.00 95.50 192 LEU A N 1
ATOM 1580 C CA . LEU A 1 192 ? -8.507 -12.711 7.625 1.00 95.50 192 LEU A CA 1
ATOM 1581 C C . LEU A 1 192 ? -7.589 -12.155 6.531 1.00 95.50 192 LEU A C 1
ATOM 15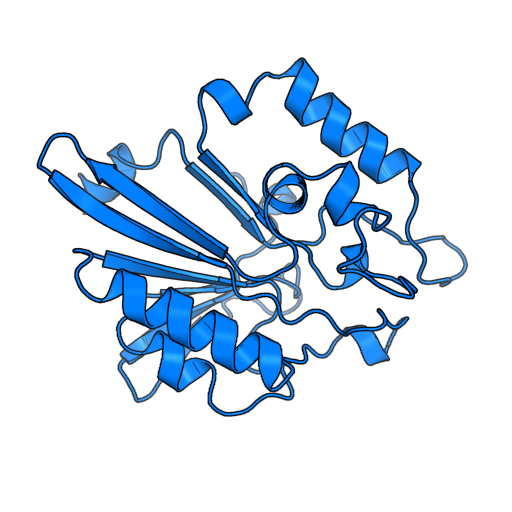83 O O . LEU A 1 192 ? -7.254 -10.982 6.553 1.00 95.50 192 LEU A O 1
ATOM 1587 N N . GLU A 1 193 ? -7.206 -12.963 5.558 1.00 94.56 193 GLU A N 1
ATOM 1588 C CA . GLU A 1 193 ? -6.451 -12.546 4.378 1.00 94.56 193 GLU A CA 1
ATOM 1589 C C . GLU A 1 193 ? -7.322 -12.729 3.139 1.00 94.56 193 GLU A C 1
ATOM 1591 O O . GLU A 1 193 ? -7.866 -13.816 2.935 1.00 94.56 193 GLU A O 1
ATOM 1596 N N . LEU A 1 194 ? -7.463 -11.673 2.335 1.00 93.94 194 LEU A N 1
ATOM 1597 C CA . LEU A 1 194 ? -8.289 -11.653 1.129 1.00 93.94 194 LEU A CA 1
ATOM 1598 C C . LEU A 1 194 ? -7.474 -11.119 -0.052 1.00 93.94 194 LEU A C 1
ATOM 1600 O O . LEU A 1 194 ? -7.098 -9.945 -0.046 1.00 93.94 194 LEU A O 1
ATOM 1604 N N . GLU A 1 195 ? -7.256 -11.949 -1.071 1.00 91.19 195 GLU A N 1
ATOM 1605 C CA . GLU A 1 195 ? -6.819 -11.470 -2.384 1.00 91.19 195 GLU A CA 1
ATOM 1606 C C . GLU A 1 195 ? -8.034 -10.944 -3.149 1.00 91.19 195 GLU A C 1
ATOM 1608 O O . GLU A 1 195 ? -9.082 -11.596 -3.222 1.00 91.19 195 GLU A O 1
ATOM 1613 N N . LEU A 1 196 ? -7.918 -9.716 -3.647 1.00 88.62 196 LEU A N 1
ATOM 1614 C CA . LEU A 1 196 ? -8.984 -9.015 -4.340 1.00 88.62 196 LEU A CA 1
ATOM 1615 C C . LEU A 1 196 ? -8.733 -9.041 -5.844 1.00 88.62 196 LEU A C 1
ATOM 1617 O O . LEU A 1 196 ? -7.701 -8.586 -6.333 1.00 88.62 196 LEU A O 1
ATOM 1621 N N . GLU A 1 197 ? -9.737 -9.504 -6.582 1.00 84.69 197 GLU A N 1
ATOM 1622 C CA . GLU A 1 197 ? -9.706 -9.514 -8.038 1.00 84.69 197 GLU A CA 1
ATOM 1623 C C . GLU A 1 197 ? -9.683 -8.098 -8.645 1.00 84.69 197 GLU A C 1
ATOM 1625 O O . GLU A 1 197 ? -10.177 -7.131 -8.059 1.00 84.69 197 GLU A O 1
ATOM 1630 N N . ASP A 1 198 ? -9.201 -7.993 -9.890 1.00 82.19 198 ASP A N 1
ATOM 1631 C CA . ASP A 1 198 ? -9.156 -6.733 -10.634 1.00 82.19 198 ASP A CA 1
ATOM 1632 C C . ASP A 1 198 ? -10.530 -6.047 -10.679 1.00 82.19 198 ASP A C 1
ATOM 1634 O O . ASP A 1 198 ? -11.468 -6.514 -11.342 1.00 82.19 198 ASP A O 1
ATOM 1638 N N . TRP A 1 199 ? -10.621 -4.855 -10.082 1.00 79.44 199 TRP A N 1
ATOM 1639 C CA . TRP A 1 199 ? -11.840 -4.044 -10.125 1.00 79.44 199 TRP A CA 1
ATOM 1640 C C . TRP A 1 199 ? -12.302 -3.763 -11.564 1.00 79.44 199 TRP A C 1
ATOM 1642 O O . TRP A 1 199 ? -13.496 -3.814 -11.866 1.00 79.44 199 TRP A O 1
ATOM 1652 N N . LYS A 1 200 ? -11.350 -3.564 -12.491 1.00 78.25 200 LYS A N 1
ATOM 1653 C CA . LYS A 1 200 ? -11.605 -3.360 -13.930 1.00 78.25 200 LYS A CA 1
ATOM 1654 C C . LYS A 1 200 ? -12.491 -4.453 -14.540 1.00 78.25 200 LYS A C 1
ATOM 1656 O O . LYS A 1 200 ? -13.244 -4.163 -15.469 1.00 78.25 200 LYS A O 1
ATOM 1661 N N . ARG A 1 201 ? -12.383 -5.693 -14.056 1.00 75.00 201 ARG A N 1
ATOM 1662 C CA . ARG A 1 201 ? -13.105 -6.859 -14.588 1.00 75.00 201 ARG A CA 1
ATOM 1663 C C . ARG A 1 201 ? -14.361 -7.205 -13.785 1.00 75.00 201 ARG A C 1
ATOM 1665 O O . ARG A 1 201 ? -15.249 -7.843 -14.339 1.00 75.00 201 ARG A O 1
ATOM 1672 N N . ASN A 1 202 ? -14.452 -6.753 -12.532 1.00 72.38 202 ASN A N 1
ATOM 1673 C CA . ASN A 1 202 ? -15.454 -7.221 -11.569 1.00 72.38 202 ASN A CA 1
ATOM 1674 C C . ASN A 1 202 ? -16.377 -6.136 -10.991 1.00 72.38 202 ASN A C 1
ATOM 1676 O O . ASN A 1 202 ? -17.088 -6.392 -10.021 1.00 72.38 202 ASN A O 1
ATOM 1680 N N . ARG A 1 203 ? -16.438 -4.946 -11.602 1.00 66.88 203 ARG A N 1
ATOM 1681 C CA . ARG A 1 203 ? -17.507 -3.973 -11.318 1.00 66.88 203 ARG A CA 1
ATOM 1682 C C . ARG A 1 203 ? -18.858 -4.547 -11.795 1.00 66.88 203 ARG A C 1
ATOM 1684 O O . ARG A 1 203 ? -19.088 -4.665 -12.998 1.00 66.88 203 ARG A O 1
ATOM 1691 N N . ARG A 1 204 ? -19.721 -4.968 -10.875 1.00 52.66 204 ARG A N 1
ATOM 1692 C CA . ARG A 1 204 ? -21.114 -5.351 -11.153 1.00 52.66 204 ARG A CA 1
ATOM 1693 C C . ARG A 1 204 ? -22.051 -4.381 -10.465 1.00 52.66 204 ARG A C 1
ATOM 1695 O O . ARG A 1 204 ? -21.709 -3.970 -9.335 1.00 52.66 204 ARG A O 1
#

Sequence (204 aa):
MSYFIKFISNLINHIGDLTHNRHPEYVSRQFEQEWIIYQRILNRTNVTQYTAWLDMRGNHDVYMDPDSQSSKSLYRIYSHQGISHKASYQYTLTTNDNDTYSFVSIDMCQRPGVGAPLNFLGYISKEELKNIKKLSEQTRNSNTTIFFGHYPLSFTYSKGVNELMRHGIVYLNGHLHSSVKNLYARHSDGLLELELEDWKRNRR

Secondary structure (DSSP, 8-state):
-HHHHHH-SSEEEEES--S--B-TT--B---HHHHHHHHHHHHHHTHHHHSEEEEE--SGGGTT-TTTTSTTSHHHHHSTTTTT-SS--EEEEEPTT--EEEEEE-----SS---TTGGGSB---HHHHHHHHHHHHHTTTSSEEEEE-SS-GGGB--TTHHHHHTTSSEEEE-SSTTSSSS-EEE-TTS-EEEEPPPHHHH--